Protein AF-D4XRN6-F1 (afdb_monomer)

Foldseek 3Di:
DQVLFPLLVCCVPVPVLLLVLLVLQVVLVVCVVVVNPVSVVSLVCSCVSPVCSVVVVVLLVLLQVLLVPPPDFLVVSLVSLLVLLVVLLCCQFPCVLVVCVVVVHPVSPPPAQADDPLLLVLLQVVLVVLSCCSVVDRDRDHSLSSSSNSLSSNSNVCVVRSGHRSNSCNSSVVSNVVNLVPDDDVSSVVSVVVVVVSRVVVVVVVVD

Secondary structure (DSSP, 8-state):
-GGG-HHHHHHHHHTHHHHHHHHHHHHHHHHHHTT-TTHHHHHHHHHHH-TTHHHHHHHHHHHHHHHH-TTS-HHHHHHHHHHHHHHHHHHHTHHHHHHHHHTT-GGGG-S--PPPHHHHHHHHHHHHHHHHHHHH------HHHHHHHHHHHHHHHHTTTT---HHHHHHTHHHHHHHHHTS-HHHHHHHHHHHHHHHHHHHHHHH-

Radius of gyration: 17.06 Å; Cα contacts (8 Å, |Δi|>4): 225; chains: 1; bounding box: 45×39×40 Å

Sequence (208 aa):
MLLINPVFIDFCFSQMRLAFTMSLIYFAYILYQRKNLLYIPILLSTPFFHTSAVIFLGVFLVATKLEQWKRLNFMLKNTIAITAGLVLAIVTGPLMSQILGQLGDRRAEYEDMSSPVLYMSFWVIYFVYLTIKAYTENLERNAFFYVSLIILSMVFFNVFFSGYSSRFLAACFPIIIIALLQLKSKEKQLLLAGYVMYTIMLWYFWST

Solvent-accessible surface area (backbone atoms only — not comparable to full-atom values): 11034 Å² total; per-residue (Å²): 109,70,93,71,29,63,63,44,52,48,40,52,70,79,33,48,55,54,46,53,35,48,52,50,49,53,52,25,50,55,30,47,78,70,70,38,74,69,20,54,65,49,55,70,49,28,48,80,66,28,73,68,39,55,58,54,52,49,46,51,51,53,17,47,49,53,46,67,44,80,87,58,55,63,61,58,48,50,50,52,30,40,50,51,7,44,52,48,18,46,50,48,17,72,44,36,38,56,56,28,48,76,70,70,39,78,73,33,72,61,89,77,58,47,60,59,64,78,80,42,44,66,50,39,54,51,31,54,52,52,50,52,46,52,72,71,46,97,62,94,58,54,37,48,46,36,39,33,45,19,54,29,32,17,44,46,48,14,72,78,48,49,11,58,36,63,66,61,50,38,70,45,36,71,42,39,51,52,41,49,69,71,43,58,72,73,61,28,50,54,53,50,52,53,51,49,53,51,39,52,52,52,50,53,66,71,76,105

Structure (mmCIF, N/CA/C/O backbone):
data_AF-D4XRN6-F1
#
_entry.id   AF-D4XRN6-F1
#
loop_
_atom_site.group_PDB
_atom_site.id
_atom_site.type_symbol
_atom_site.label_atom_id
_atom_site.label_alt_id
_atom_site.label_comp_id
_atom_site.label_asym_id
_atom_site.label_entity_id
_atom_site.label_seq_id
_atom_site.pdbx_PDB_ins_code
_atom_site.Cartn_x
_atom_site.Cartn_y
_atom_site.Cartn_z
_atom_site.occupancy
_atom_site.B_iso_or_equiv
_atom_site.auth_seq_id
_atom_site.auth_comp_id
_atom_site.auth_asym_id
_atom_site.auth_atom_id
_atom_site.pdbx_PDB_model_num
ATOM 1 N N . MET A 1 1 ? -4.930 14.698 -3.472 1.00 61.19 1 MET A N 1
ATOM 2 C CA . MET A 1 1 ? -3.856 13.852 -2.901 1.00 61.19 1 MET A CA 1
ATOM 3 C C . MET A 1 1 ? -3.290 12.912 -3.948 1.00 61.19 1 MET A C 1
ATOM 5 O O . MET A 1 1 ? -2.129 13.072 -4.276 1.00 61.19 1 MET A O 1
ATOM 9 N N . LEU A 1 2 ? -4.102 12.036 -4.557 1.00 62.22 2 LEU A N 1
ATOM 10 C CA . LEU A 1 2 ? -3.618 11.105 -5.591 1.00 62.22 2 LEU A CA 1
ATOM 11 C C . LEU A 1 2 ? -2.943 11.802 -6.784 1.00 62.22 2 LEU A C 1
ATOM 13 O O . LEU A 1 2 ? -1.808 11.489 -7.109 1.00 62.22 2 LEU A O 1
ATOM 17 N N . LEU A 1 3 ? -3.600 12.813 -7.356 1.00 67.19 3 LEU A N 1
ATOM 18 C CA . LEU A 1 3 ? -3.121 13.541 -8.542 1.00 67.19 3 LEU A CA 1
ATOM 19 C C . LEU A 1 3 ? -1.964 14.518 -8.284 1.00 67.19 3 LEU A C 1
ATOM 21 O O . LEU A 1 3 ? -1.520 15.180 -9.209 1.00 67.19 3 LEU A O 1
ATOM 25 N N . ILE A 1 4 ? -1.516 14.657 -7.035 1.00 73.50 4 ILE A N 1
ATOM 26 C CA . ILE A 1 4 ? -0.432 15.584 -6.676 1.00 73.50 4 ILE A CA 1
ATOM 27 C C . ILE A 1 4 ? 0.871 14.814 -6.474 1.00 73.50 4 ILE A C 1
ATOM 29 O O . ILE A 1 4 ? 1.934 15.409 -6.501 1.00 73.50 4 ILE A O 1
ATOM 33 N N . ASN A 1 5 ? 0.827 13.501 -6.255 1.00 78.50 5 ASN A N 1
ATOM 34 C CA . ASN A 1 5 ? 2.028 12.760 -5.914 1.00 78.50 5 ASN A CA 1
ATOM 35 C C . ASN A 1 5 ? 2.790 12.310 -7.178 1.00 78.50 5 ASN A C 1
ATOM 37 O O . ASN A 1 5 ? 2.217 11.544 -7.960 1.00 78.50 5 ASN A O 1
ATOM 41 N N . PRO A 1 6 ? 4.067 12.712 -7.361 1.00 77.69 6 PRO A N 1
ATOM 42 C CA . PRO A 1 6 ? 4.853 12.357 -8.545 1.00 77.69 6 PRO A CA 1
ATOM 43 C C . PRO A 1 6 ? 4.949 10.851 -8.784 1.00 77.69 6 PRO A C 1
ATOM 45 O O . PRO A 1 6 ? 4.891 10.416 -9.927 1.00 77.69 6 PRO A O 1
ATOM 48 N N . VAL A 1 7 ? 5.006 10.043 -7.716 1.00 77.75 7 VAL A N 1
ATOM 49 C CA . VAL A 1 7 ? 5.076 8.573 -7.800 1.00 77.75 7 VAL A CA 1
ATOM 50 C C . VAL A 1 7 ? 3.858 8.008 -8.529 1.00 77.75 7 VAL A C 1
ATOM 52 O O . VAL A 1 7 ? 3.972 7.112 -9.362 1.00 77.75 7 VAL A O 1
ATOM 55 N N . PHE A 1 8 ? 2.673 8.529 -8.209 1.00 81.19 8 PHE A N 1
ATOM 56 C CA . PHE A 1 8 ? 1.426 8.068 -8.809 1.00 81.19 8 PHE A CA 1
ATOM 57 C C . PHE A 1 8 ? 1.265 8.571 -10.247 1.00 81.19 8 PHE A C 1
ATOM 59 O O . PHE A 1 8 ? 0.777 7.833 -11.102 1.00 81.19 8 PHE A O 1
ATOM 66 N N . ILE A 1 9 ? 1.699 9.805 -10.519 1.00 80.94 9 ILE A N 1
ATOM 67 C CA . ILE A 1 9 ? 1.694 10.385 -11.867 1.00 80.94 9 ILE A CA 1
ATOM 68 C C . ILE A 1 9 ? 2.617 9.574 -12.781 1.00 80.94 9 ILE A C 1
ATOM 70 O O . ILE A 1 9 ? 2.155 9.062 -13.800 1.00 80.94 9 ILE A O 1
ATOM 74 N N . ASP A 1 10 ? 3.879 9.385 -12.387 1.00 81.06 10 ASP A N 1
ATOM 75 C CA . ASP A 1 10 ? 4.848 8.594 -13.150 1.00 81.06 10 ASP A CA 1
ATOM 76 C C . ASP A 1 10 ? 4.341 7.167 -13.377 1.00 81.06 10 ASP A C 1
ATOM 78 O O . ASP A 1 10 ? 4.365 6.669 -14.496 1.00 81.06 10 ASP A O 1
ATOM 82 N N . PHE A 1 11 ? 3.757 6.531 -12.362 1.00 81.12 11 PHE A N 1
ATOM 83 C CA . PHE A 1 11 ? 3.150 5.213 -12.528 1.00 81.12 11 PHE A CA 1
ATOM 84 C C . PHE A 1 11 ? 2.059 5.175 -13.609 1.00 81.12 11 PHE A C 1
ATOM 86 O O . PHE A 1 11 ? 2.033 4.247 -14.422 1.00 81.12 11 PHE A O 1
ATOM 93 N N . CYS A 1 12 ? 1.174 6.175 -13.650 1.00 80.06 12 CYS A N 1
ATOM 94 C CA . CYS A 1 12 ? 0.098 6.225 -14.638 1.00 80.06 12 CYS A CA 1
ATOM 95 C C . CYS A 1 12 ? 0.627 6.388 -16.072 1.00 80.06 12 CYS A C 1
ATOM 97 O O . CYS A 1 12 ? 0.077 5.774 -16.987 1.00 80.06 12 CYS A O 1
ATOM 99 N N . PHE A 1 13 ? 1.692 7.172 -16.270 1.00 80.62 13 PHE A N 1
ATOM 100 C CA . PHE A 1 13 ? 2.243 7.454 -17.600 1.00 80.62 13 PHE A CA 1
ATOM 101 C C . PHE A 1 13 ? 3.294 6.433 -18.049 1.00 80.62 13 PHE A C 1
ATOM 103 O O . PHE A 1 13 ? 3.238 5.935 -19.172 1.00 80.62 13 PHE A O 1
ATOM 110 N N . SER A 1 14 ? 4.209 6.051 -17.164 1.00 79.25 14 SER A N 1
ATOM 111 C CA . SER A 1 14 ? 5.316 5.141 -17.464 1.00 79.25 14 SER A CA 1
ATOM 112 C C . SER A 1 14 ? 4.891 3.669 -17.472 1.00 79.25 14 SER A C 1
ATOM 114 O O . SER A 1 14 ? 5.585 2.826 -18.045 1.00 79.25 14 SER A O 1
ATOM 116 N N . GLN A 1 15 ? 3.755 3.313 -16.851 1.00 84.31 15 GLN A N 1
ATOM 117 C CA . GLN A 1 15 ? 3.324 1.915 -16.684 1.00 84.31 15 GLN A CA 1
ATOM 118 C C . GLN A 1 15 ? 1.841 1.681 -16.994 1.00 84.31 15 GLN A C 1
ATOM 120 O O . GLN A 1 15 ? 1.134 0.985 -16.262 1.00 84.31 15 GLN A O 1
ATOM 125 N N . MET A 1 16 ? 1.386 2.179 -18.147 1.00 87.00 16 MET A N 1
ATOM 126 C CA . MET A 1 16 ? -0.015 2.105 -18.594 1.00 87.00 16 MET A CA 1
ATOM 127 C C . MET A 1 16 ? -0.646 0.702 -18.500 1.00 87.00 16 MET A C 1
ATOM 129 O O . MET A 1 16 ? -1.782 0.571 -18.050 1.00 87.00 16 MET A O 1
ATOM 133 N N . ARG A 1 17 ? 0.085 -0.368 -18.860 1.00 89.62 17 ARG A N 1
ATOM 134 C CA . ARG A 1 17 ? -0.422 -1.757 -18.768 1.00 89.62 17 ARG A CA 1
ATOM 135 C C . ARG A 1 17 ? -0.738 -2.171 -17.331 1.00 89.62 17 ARG A C 1
ATOM 137 O O . ARG A 1 17 ? -1.771 -2.790 -17.075 1.00 89.62 17 ARG A O 1
ATOM 144 N N . LEU A 1 18 ? 0.141 -1.825 -16.392 1.00 89.44 18 LEU A N 1
ATOM 145 C CA . LEU A 1 18 ? -0.053 -2.145 -14.983 1.00 89.44 18 LEU A CA 1
ATOM 146 C C . LEU A 1 18 ? -1.133 -1.251 -14.367 1.00 89.44 18 LEU A C 1
ATOM 148 O O . LEU A 1 18 ? -1.993 -1.756 -13.651 1.00 89.44 18 LEU A O 1
ATOM 152 N N . ALA A 1 19 ? -1.153 0.040 -14.702 1.00 89.56 19 ALA A N 1
ATOM 153 C CA . ALA A 1 19 ? -2.197 0.963 -14.264 1.00 89.56 19 ALA A CA 1
ATOM 154 C C . ALA A 1 19 ? -3.599 0.501 -14.707 1.00 89.56 19 ALA A C 1
ATOM 156 O O . ALA A 1 19 ? -4.521 0.458 -13.891 1.00 89.56 19 ALA A O 1
ATOM 157 N N . PHE A 1 20 ? -3.746 0.066 -15.965 1.00 91.44 20 PHE A N 1
ATOM 158 C CA . PHE A 1 20 ? -4.985 -0.526 -16.477 1.00 91.44 20 PHE A CA 1
ATOM 159 C C . PHE A 1 20 ? -5.346 -1.836 -15.763 1.00 91.44 20 PHE A C 1
ATOM 161 O O . PHE A 1 20 ? -6.489 -2.050 -15.374 1.00 91.44 20 PHE A O 1
ATOM 168 N N . THR A 1 21 ? -4.366 -2.703 -15.514 1.00 93.00 21 THR A N 1
ATOM 169 C CA . THR A 1 21 ? -4.603 -3.948 -14.768 1.00 93.00 21 THR A CA 1
ATOM 170 C C . THR A 1 21 ? -5.107 -3.659 -13.349 1.00 93.00 21 THR A C 1
ATOM 172 O O . THR A 1 21 ? -6.076 -4.266 -12.897 1.00 93.00 21 THR A O 1
ATOM 175 N N . MET A 1 22 ? -4.509 -2.691 -12.651 1.00 93.38 22 MET A N 1
ATOM 176 C CA . MET A 1 22 ? -4.940 -2.301 -11.307 1.00 93.38 22 MET A CA 1
ATOM 177 C C . MET A 1 22 ? -6.341 -1.690 -11.298 1.00 93.38 22 MET A C 1
ATOM 179 O O . MET A 1 22 ? -7.118 -1.990 -10.392 1.00 93.38 22 MET A O 1
ATOM 183 N N . SER A 1 23 ? -6.705 -0.886 -12.303 1.00 92.44 23 SER A N 1
ATOM 184 C CA . SER A 1 23 ? -8.065 -0.344 -12.399 1.00 92.44 23 SER A CA 1
ATOM 185 C C . SER A 1 23 ? -9.106 -1.451 -12.598 1.00 92.44 23 SER A C 1
ATOM 187 O O . SER A 1 23 ? -10.153 -1.408 -11.950 1.00 92.44 23 SER A O 1
ATOM 189 N N . LEU A 1 24 ? -8.797 -2.488 -13.389 1.00 93.81 24 LEU A N 1
ATOM 190 C CA . LEU A 1 24 ? -9.640 -3.682 -13.518 1.00 93.81 24 LEU A CA 1
ATOM 191 C C . LEU A 1 24 ? -9.762 -4.452 -12.199 1.00 93.81 24 LEU A C 1
ATOM 193 O O . LEU A 1 24 ? -10.871 -4.839 -1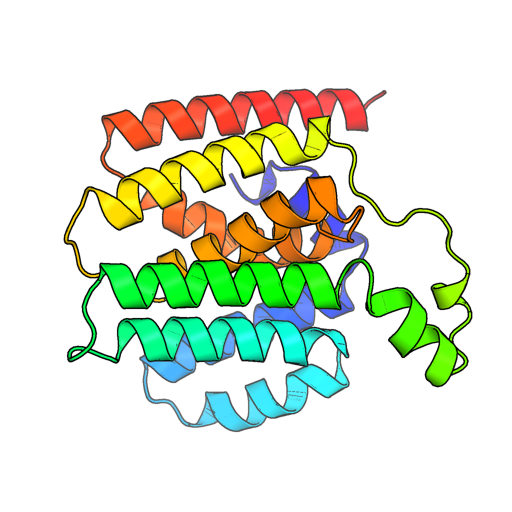1.832 1.00 93.81 24 LEU A O 1
ATOM 197 N N . ILE A 1 25 ? -8.663 -4.642 -11.460 1.00 93.75 25 ILE A N 1
ATOM 198 C CA . ILE A 1 25 ? -8.687 -5.300 -10.141 1.00 93.75 25 ILE A CA 1
ATOM 199 C C . ILE A 1 25 ? -9.565 -4.506 -9.164 1.00 93.75 25 ILE A C 1
ATOM 201 O O . ILE A 1 25 ? -10.409 -5.086 -8.480 1.00 93.75 25 ILE A O 1
ATOM 205 N N . TYR A 1 26 ? -9.427 -3.179 -9.123 1.00 92.19 26 TYR A N 1
ATOM 206 C CA . TYR A 1 26 ? -10.253 -2.316 -8.275 1.00 92.19 26 TYR A CA 1
ATOM 207 C C . TYR A 1 26 ? -11.727 -2.358 -8.670 1.00 92.19 26 TYR A C 1
ATOM 209 O O . TYR A 1 26 ? -12.599 -2.467 -7.807 1.00 92.19 26 TYR A O 1
ATOM 217 N N . PHE A 1 27 ? -12.017 -2.322 -9.967 1.00 93.12 27 PHE A N 1
ATOM 218 C CA . PHE A 1 27 ? -13.378 -2.426 -10.472 1.00 93.12 27 PHE A CA 1
ATOM 219 C C . PHE A 1 27 ? -14.007 -3.782 -10.129 1.00 93.12 27 PHE A C 1
ATOM 221 O O . PHE A 1 27 ? -15.122 -3.841 -9.608 1.00 93.12 27 PHE A O 1
ATOM 228 N N . ALA A 1 28 ? -13.265 -4.872 -10.322 1.00 92.62 28 ALA A N 1
ATOM 229 C CA . ALA A 1 28 ? -13.693 -6.207 -9.937 1.00 92.62 28 ALA A CA 1
ATOM 230 C C . ALA A 1 28 ? -13.921 -6.328 -8.423 1.00 92.62 28 ALA A C 1
ATOM 232 O O . ALA A 1 28 ? -14.893 -6.952 -8.004 1.00 92.62 28 ALA A O 1
ATOM 233 N N . TYR A 1 29 ? -13.097 -5.684 -7.595 1.00 90.75 29 TYR A N 1
ATOM 234 C CA . TYR A 1 29 ? -13.305 -5.645 -6.149 1.00 90.75 29 TYR A CA 1
ATOM 235 C C . TYR A 1 29 ? -14.619 -4.942 -5.759 1.00 90.75 29 TYR A C 1
ATOM 237 O O . TYR A 1 29 ? -15.359 -5.435 -4.906 1.00 90.75 29 TYR A O 1
ATOM 245 N N . ILE A 1 30 ? -14.972 -3.837 -6.424 1.00 91.12 30 ILE A N 1
ATOM 246 C CA . ILE A 1 30 ? -16.266 -3.163 -6.214 1.00 91.12 30 ILE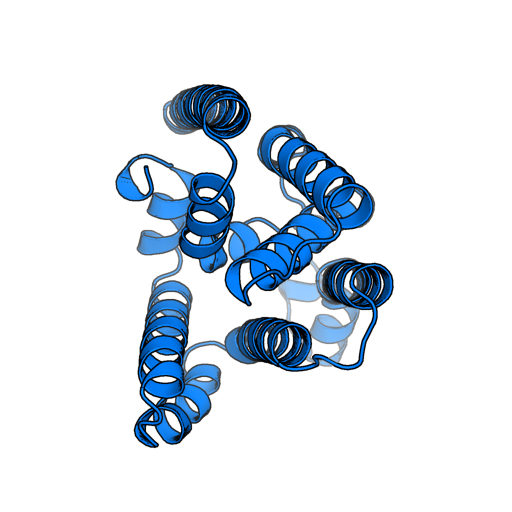 A CA 1
ATOM 247 C C . ILE A 1 30 ? -17.429 -4.088 -6.609 1.00 91.12 30 ILE A C 1
ATOM 249 O O . ILE A 1 30 ? -18.418 -4.194 -5.880 1.00 91.12 30 ILE A O 1
ATOM 253 N N . LEU A 1 31 ? -17.318 -4.786 -7.743 1.00 91.69 31 LEU A N 1
ATOM 254 C CA . LEU A 1 31 ? -18.326 -5.754 -8.190 1.00 91.69 31 LEU A CA 1
ATOM 255 C C . LEU A 1 31 ? -18.460 -6.938 -7.225 1.00 91.69 31 LEU A C 1
ATOM 257 O O . LEU A 1 31 ? -19.579 -7.362 -6.933 1.00 91.69 31 LEU A O 1
ATOM 261 N N . TYR A 1 32 ? -17.342 -7.417 -6.680 1.00 89.81 32 TYR A N 1
ATOM 262 C CA . TYR A 1 32 ? -17.304 -8.461 -5.662 1.00 89.81 32 TYR A CA 1
ATOM 263 C C . TYR A 1 32 ? -18.085 -8.059 -4.406 1.00 89.81 32 TYR A C 1
ATOM 265 O O . TYR A 1 32 ? -18.940 -8.818 -3.947 1.00 89.81 32 TYR A O 1
ATOM 273 N N . GLN A 1 33 ? -17.878 -6.841 -3.891 1.00 87.25 33 GLN A N 1
ATOM 274 C CA . GLN A 1 33 ? -18.640 -6.334 -2.742 1.00 87.25 33 GLN A CA 1
ATOM 275 C C . GLN A 1 33 ? -20.148 -6.254 -3.023 1.00 87.25 33 GLN A C 1
ATOM 277 O O . GLN A 1 33 ? -20.963 -6.486 -2.131 1.00 87.25 33 GLN A O 1
ATOM 282 N N . ARG A 1 34 ? -20.530 -5.984 -4.277 1.00 89.88 34 ARG A N 1
ATOM 283 C CA . ARG A 1 34 ? -21.928 -5.981 -4.741 1.00 89.88 34 ARG A CA 1
ATOM 284 C C . ARG A 1 34 ? -22.472 -7.375 -5.079 1.00 89.88 34 ARG A C 1
ATOM 286 O O . ARG A 1 34 ? -23.589 -7.471 -5.577 1.00 89.88 34 ARG A O 1
ATOM 293 N N . LYS A 1 35 ? -21.707 -8.446 -4.825 1.00 89.38 35 LYS A N 1
ATOM 294 C CA . LYS A 1 35 ? -22.036 -9.841 -5.174 1.00 89.38 35 LYS A CA 1
ATOM 295 C C . LYS A 1 35 ? -22.320 -10.055 -6.670 1.00 89.38 35 LYS A C 1
ATOM 297 O O . LYS A 1 35 ? -23.030 -10.987 -7.037 1.00 89.38 35 LYS A O 1
ATOM 302 N N . ASN A 1 36 ? -21.772 -9.207 -7.541 1.00 91.12 36 ASN A N 1
ATOM 303 C CA . ASN A 1 36 ? -21.962 -9.316 -8.983 1.00 91.12 36 ASN A CA 1
ATOM 304 C C . ASN A 1 36 ? -20.911 -10.250 -9.593 1.00 91.12 36 ASN A C 1
ATOM 306 O O . ASN A 1 36 ? -19.738 -9.893 -9.647 1.00 91.12 36 ASN A O 1
ATOM 310 N N . LEU A 1 37 ? -21.343 -11.398 -10.121 1.00 91.56 37 LEU A N 1
ATOM 311 C CA . LEU A 1 37 ? -20.482 -12.445 -10.690 1.00 91.56 37 LEU A CA 1
ATOM 312 C C . LEU A 1 37 ? -19.572 -11.986 -11.843 1.00 91.56 37 LEU A C 1
ATOM 314 O O . LEU A 1 37 ? -18.592 -12.670 -12.136 1.00 91.56 37 LEU A O 1
ATOM 318 N N . LEU A 1 38 ? -19.824 -10.818 -12.445 1.00 91.81 38 LEU A N 1
ATOM 319 C CA . LEU A 1 38 ? -18.934 -10.209 -13.439 1.00 91.81 38 LEU A CA 1
ATOM 320 C C . LEU A 1 38 ? -17.510 -9.958 -12.916 1.00 91.81 38 LEU A C 1
ATOM 322 O O . LEU A 1 38 ? -16.594 -9.822 -13.723 1.00 91.81 38 LEU A O 1
ATOM 326 N N . TYR A 1 39 ? -17.283 -9.946 -11.595 1.00 91.69 39 TYR A N 1
ATOM 327 C CA . TYR A 1 39 ? -15.923 -9.840 -11.057 1.00 91.69 39 TYR A CA 1
ATOM 328 C C . TYR A 1 39 ? -15.026 -11.012 -11.498 1.00 91.69 39 TYR A C 1
ATOM 330 O O . TYR A 1 39 ? -13.837 -10.806 -11.714 1.00 91.69 39 TYR A O 1
ATOM 338 N N . ILE A 1 40 ? -15.571 -12.224 -11.671 1.00 90.81 40 ILE A N 1
ATOM 339 C CA . ILE A 1 40 ? -14.792 -13.432 -11.994 1.00 90.81 40 ILE A CA 1
ATOM 340 C C . ILE A 1 40 ? -14.109 -13.326 -13.367 1.00 90.81 40 ILE A C 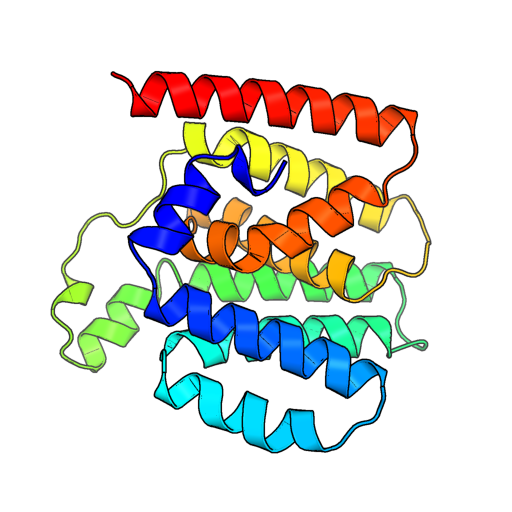1
ATOM 342 O O . ILE A 1 40 ? -12.878 -13.398 -13.403 1.00 90.81 40 ILE A O 1
ATOM 346 N N . PRO A 1 41 ? -14.834 -13.129 -14.490 1.00 93.56 41 PRO A N 1
ATOM 347 C CA . PRO A 1 41 ? -14.195 -13.026 -15.802 1.00 93.56 41 PRO A CA 1
ATOM 348 C C . PRO A 1 41 ? -13.237 -11.832 -15.890 1.00 93.56 41 PRO A C 1
ATOM 350 O O . PRO A 1 41 ? -12.188 -11.937 -16.522 1.00 93.56 41 PRO A O 1
ATOM 353 N N . ILE A 1 42 ? -13.541 -10.723 -15.204 1.00 92.38 42 ILE A N 1
ATOM 354 C CA . ILE A 1 42 ? -12.652 -9.556 -15.165 1.00 92.38 42 ILE A CA 1
ATOM 355 C C . ILE A 1 42 ? -11.336 -9.917 -14.471 1.00 92.38 42 ILE A C 1
ATOM 357 O O . ILE A 1 42 ? -10.281 -9.707 -15.064 1.00 92.38 42 ILE A O 1
ATOM 361 N N . LEU A 1 43 ? -11.367 -10.515 -13.273 1.00 92.81 43 LEU A N 1
ATOM 362 C CA . LEU A 1 43 ? -10.141 -10.919 -12.570 1.00 92.81 43 LEU A CA 1
ATOM 363 C C . LEU A 1 43 ? -9.331 -11.940 -13.373 1.00 92.81 43 LEU A C 1
ATOM 365 O O . LEU A 1 43 ? -8.113 -11.795 -13.454 1.00 92.81 43 LEU A O 1
ATOM 369 N N . LEU A 1 44 ? -9.989 -12.919 -14.004 1.00 91.62 44 LEU A N 1
ATOM 370 C CA . LEU A 1 44 ? -9.325 -13.928 -14.837 1.00 91.62 44 LEU A CA 1
ATOM 371 C C . LEU A 1 44 ? -8.624 -13.322 -16.056 1.00 91.62 44 LEU A C 1
ATOM 373 O O . LEU A 1 44 ? -7.615 -13.861 -16.499 1.00 91.62 44 LEU A O 1
ATOM 377 N N . SER A 1 45 ? -9.110 -12.191 -16.574 1.00 92.19 45 SER A N 1
ATOM 378 C CA . SER A 1 45 ? -8.460 -11.490 -17.685 1.00 92.19 45 SER A CA 1
ATOM 379 C C . SER A 1 45 ? -7.186 -10.732 -17.277 1.00 92.19 45 SER A C 1
ATOM 381 O O . SER A 1 45 ? -6.302 -10.526 -18.104 1.00 92.19 45 SER A O 1
ATOM 383 N N . THR A 1 46 ? -7.041 -10.339 -16.004 1.00 92.81 46 THR A N 1
ATOM 384 C CA . THR A 1 46 ? -5.950 -9.446 -15.564 1.00 92.81 46 THR A CA 1
ATOM 385 C C . THR A 1 46 ? -4.523 -9.981 -15.786 1.00 92.81 46 THR A C 1
ATOM 387 O O . THR A 1 46 ? -3.684 -9.191 -16.230 1.00 92.81 46 THR A O 1
ATOM 390 N N . PRO A 1 47 ? -4.206 -11.282 -15.593 1.00 91.38 47 PRO A N 1
ATOM 391 C CA . PRO A 1 47 ? -2.860 -11.801 -15.848 1.00 91.38 47 PRO A CA 1
ATOM 392 C C . PRO A 1 47 ? -2.442 -11.749 -17.322 1.00 91.38 47 PRO A C 1
ATOM 394 O O . PRO A 1 47 ? -1.247 -11.713 -17.607 1.00 91.38 47 PRO A O 1
ATOM 397 N N . PHE A 1 48 ? -3.402 -11.695 -18.253 1.00 89.94 48 PHE A N 1
ATOM 398 C CA . PHE A 1 48 ? -3.121 -11.572 -19.686 1.00 89.94 48 PHE A CA 1
ATOM 399 C C . PHE A 1 48 ? -2.652 -10.165 -20.074 1.00 89.94 48 PHE A C 1
ATOM 401 O O . PHE A 1 48 ? -1.926 -10.007 -21.053 1.00 89.94 48 PHE A O 1
ATOM 408 N N . PHE A 1 49 ? -3.025 -9.140 -19.302 1.00 89.62 49 PHE A N 1
ATOM 409 C CA . PHE A 1 49 ? -2.567 -7.768 -19.530 1.00 89.62 49 PHE A CA 1
ATOM 410 C C . PHE A 1 49 ? -1.209 -7.493 -18.879 1.00 89.62 49 PHE A C 1
ATOM 412 O O . PHE A 1 49 ? -0.386 -6.763 -19.441 1.00 89.62 49 PHE A O 1
ATOM 419 N N . HIS A 1 50 ? -0.964 -8.065 -17.695 1.00 86.94 50 HIS A N 1
ATOM 420 C CA . HIS A 1 50 ? 0.293 -7.890 -16.978 1.00 86.94 50 HIS A CA 1
ATOM 421 C C . HIS A 1 50 ? 0.598 -9.082 -16.062 1.00 86.94 50 HIS A C 1
ATOM 423 O O . HIS A 1 50 ? -0.198 -9.433 -15.195 1.00 86.94 50 HIS A O 1
ATOM 429 N N . THR A 1 51 ? 1.796 -9.660 -16.176 1.00 85.00 51 THR A N 1
ATOM 430 C CA . THR A 1 51 ? 2.192 -10.863 -15.417 1.00 85.00 51 THR A CA 1
ATOM 431 C C . THR A 1 51 ? 2.172 -10.651 -13.900 1.00 85.00 51 THR A C 1
ATOM 433 O O . THR A 1 51 ? 1.727 -11.522 -13.155 1.00 85.00 51 THR A O 1
ATOM 436 N N . SER A 1 52 ? 2.567 -9.464 -13.421 1.00 85.75 52 SER A N 1
ATOM 437 C CA . SER A 1 52 ? 2.516 -9.136 -11.985 1.00 85.75 52 SER A CA 1
ATOM 438 C C . SER A 1 52 ? 1.098 -9.022 -11.408 1.00 85.75 52 SER A C 1
ATOM 440 O O . SER A 1 52 ? 0.964 -8.954 -10.187 1.00 85.75 52 SER A O 1
ATOM 442 N N . ALA A 1 53 ? 0.041 -9.054 -12.234 1.00 90.31 53 ALA A N 1
ATOM 443 C CA . ALA A 1 53 ? -1.342 -9.076 -11.756 1.00 90.31 53 ALA A CA 1
ATOM 444 C C . ALA A 1 53 ? -1.584 -10.228 -10.774 1.00 90.31 53 ALA A C 1
ATOM 446 O O . ALA A 1 53 ? -2.279 -10.042 -9.782 1.00 90.31 53 ALA A O 1
ATOM 447 N N . VAL A 1 54 ? -0.945 -11.383 -10.994 1.00 91.00 54 VAL A N 1
ATOM 448 C CA . VAL A 1 54 ? -1.039 -12.557 -10.110 1.00 91.00 54 VAL A CA 1
ATOM 449 C C . VAL A 1 54 ? -0.646 -12.212 -8.670 1.00 91.00 54 VAL A C 1
ATOM 451 O O . VAL A 1 54 ? -1.322 -12.628 -7.730 1.00 91.00 54 VAL A O 1
ATOM 454 N N . ILE A 1 55 ? 0.394 -11.391 -8.490 1.00 92.00 55 ILE A N 1
ATOM 455 C CA . ILE A 1 55 ? 0.850 -10.953 -7.166 1.00 92.00 55 ILE A CA 1
ATOM 456 C C . ILE A 1 55 ? -0.219 -10.081 -6.501 1.00 92.00 55 ILE A C 1
ATOM 458 O O . ILE A 1 55 ? -0.586 -10.322 -5.352 1.00 92.00 55 ILE A O 1
ATOM 462 N N . PHE A 1 56 ? -0.768 -9.103 -7.228 1.00 93.50 56 PHE A N 1
ATOM 463 C CA . PHE A 1 56 ? -1.817 -8.228 -6.700 1.00 93.50 56 PHE A CA 1
ATOM 464 C C . PHE A 1 56 ? -3.095 -9.003 -6.365 1.00 93.50 56 PHE A C 1
ATOM 466 O O . PHE A 1 56 ? -3.666 -8.794 -5.296 1.00 93.50 56 PHE A O 1
ATOM 473 N N . LEU A 1 57 ? -3.513 -9.949 -7.210 1.00 94.00 57 LEU A N 1
ATOM 474 C CA . LEU A 1 57 ? -4.633 -10.846 -6.914 1.00 94.00 57 LEU A CA 1
ATOM 475 C C . LEU A 1 57 ? -4.395 -11.628 -5.617 1.00 94.00 57 LEU A C 1
ATOM 477 O O . LEU A 1 57 ? -5.296 -11.704 -4.783 1.00 94.00 57 LEU A O 1
ATOM 481 N N . GLY A 1 58 ? -3.181 -12.149 -5.417 1.00 94.44 58 GLY A N 1
ATOM 482 C CA . GLY A 1 58 ? -2.781 -12.819 -4.180 1.00 94.44 58 GLY A CA 1
ATOM 483 C C . GLY A 1 58 ? -2.904 -11.911 -2.954 1.00 94.44 58 GLY A C 1
ATOM 484 O O . GLY A 1 58 ? -3.530 -12.297 -1.968 1.00 94.44 58 GLY A O 1
ATOM 485 N N . VAL A 1 59 ? -2.390 -10.678 -3.032 1.00 95.62 59 VAL A N 1
ATOM 486 C CA . VAL A 1 59 ? -2.496 -9.674 -1.954 1.00 95.62 59 VAL A CA 1
ATOM 487 C C . VAL A 1 59 ? -3.955 -9.403 -1.590 1.00 95.62 59 VAL A C 1
ATOM 489 O O . VAL A 1 59 ? -4.325 -9.452 -0.416 1.00 95.62 59 VAL A O 1
ATOM 492 N N . PHE A 1 60 ? -4.803 -9.155 -2.588 1.00 94.75 60 PHE A N 1
ATOM 493 C CA . PHE A 1 60 ? -6.226 -8.899 -2.375 1.00 94.75 60 PHE A CA 1
ATOM 494 C C . PHE A 1 60 ? -6.969 -10.113 -1.820 1.00 94.75 60 PHE A C 1
ATOM 496 O O . PHE A 1 60 ? -7.832 -9.966 -0.953 1.00 94.75 60 PHE A O 1
ATOM 503 N N . LEU A 1 61 ? -6.635 -11.314 -2.286 1.00 94.88 61 LEU A N 1
ATOM 504 C CA . LEU A 1 61 ? -7.222 -12.551 -1.788 1.00 94.88 61 LEU A CA 1
ATOM 505 C C . LEU A 1 61 ? -6.876 -12.761 -0.312 1.00 94.88 61 LEU A C 1
ATOM 507 O O . LEU A 1 61 ? -7.773 -13.016 0.489 1.00 94.88 61 LEU A O 1
ATOM 511 N N . VAL A 1 62 ? -5.609 -12.592 0.074 1.00 96.38 62 VAL A N 1
ATOM 512 C CA . VAL A 1 62 ? -5.193 -12.688 1.480 1.00 96.38 62 VAL A CA 1
ATOM 513 C C . VAL A 1 62 ? -5.919 -11.636 2.319 1.00 96.38 62 VAL A C 1
ATOM 515 O O . VAL A 1 62 ? -6.548 -11.980 3.318 1.00 96.38 62 VAL A O 1
ATOM 518 N N . ALA A 1 63 ? -5.921 -10.372 1.889 1.00 96.12 63 ALA A N 1
ATOM 519 C CA . ALA A 1 63 ? -6.552 -9.280 2.628 1.00 96.12 63 ALA A CA 1
ATOM 520 C C . ALA A 1 63 ? -8.066 -9.476 2.831 1.00 96.12 63 ALA A C 1
ATOM 522 O O . ALA A 1 63 ? -8.577 -9.279 3.934 1.00 96.12 63 ALA A O 1
ATOM 523 N N . THR A 1 64 ? -8.785 -9.910 1.793 1.00 94.06 64 THR A N 1
ATOM 524 C CA . THR A 1 64 ? -10.232 -10.174 1.878 1.00 94.06 64 THR A CA 1
ATOM 525 C C . THR A 1 64 ? -10.557 -11.388 2.741 1.00 94.06 64 THR A C 1
ATOM 527 O O . THR A 1 64 ? -11.540 -11.367 3.483 1.00 94.06 64 THR A O 1
ATOM 530 N N . LYS A 1 65 ? -9.727 -12.438 2.712 1.00 94.81 65 LYS A N 1
ATOM 531 C CA . LYS A 1 65 ? -9.885 -13.590 3.611 1.00 94.81 65 LYS A CA 1
ATOM 532 C C . LYS A 1 65 ? -9.637 -13.217 5.070 1.00 94.81 65 LYS A C 1
ATOM 534 O O . LYS A 1 65 ? -10.413 -13.638 5.925 1.00 94.81 65 LYS A O 1
ATOM 539 N N . LEU A 1 66 ? -8.629 -12.390 5.351 1.00 95.00 66 LEU A N 1
ATOM 540 C CA . LEU A 1 66 ? -8.354 -11.891 6.703 1.00 95.00 66 LEU A CA 1
ATOM 541 C C . LEU A 1 66 ? -9.513 -11.056 7.266 1.00 95.00 66 LEU A C 1
ATOM 543 O O . LEU A 1 66 ? -9.901 -11.256 8.418 1.00 95.00 66 LEU A O 1
ATOM 547 N N . GLU A 1 67 ? -10.113 -10.184 6.451 1.00 94.12 67 GLU A N 1
ATOM 548 C CA . GLU A 1 67 ? -11.314 -9.424 6.829 1.00 94.12 67 GLU A CA 1
ATOM 549 C C . GLU A 1 67 ? -12.499 -10.353 7.156 1.00 94.12 67 GLU A C 1
ATOM 551 O O . GLU A 1 67 ? -13.188 -10.171 8.158 1.00 94.12 67 GLU A O 1
ATOM 556 N N . GLN A 1 68 ? -12.724 -11.391 6.347 1.00 91.75 68 GLN A N 1
ATOM 557 C CA . GLN A 1 68 ? -13.871 -12.297 6.500 1.00 91.75 68 GLN A CA 1
ATOM 558 C C . GLN A 1 68 ? -13.721 -13.310 7.639 1.00 91.75 68 GLN A C 1
ATOM 560 O O . GLN A 1 68 ? -14.722 -13.808 8.168 1.00 91.75 68 GLN A O 1
ATOM 565 N N . TRP A 1 69 ? -12.493 -13.649 8.028 1.00 92.25 69 TRP A N 1
ATOM 566 C CA . TRP A 1 69 ? -12.220 -14.652 9.054 1.00 92.25 69 TRP A CA 1
ATOM 567 C C . TRP A 1 69 ? -12.462 -14.133 10.474 1.00 92.25 69 TRP A C 1
ATOM 569 O O . TRP A 1 69 ? -11.540 -13.842 11.228 1.00 92.25 69 TRP A O 1
ATOM 579 N N . LYS A 1 70 ? -13.731 -14.116 10.890 1.00 87.25 70 LYS A N 1
ATOM 580 C CA . LYS A 1 70 ? -14.162 -13.682 12.234 1.00 87.25 70 LYS A CA 1
ATOM 581 C C . LYS A 1 70 ? -13.641 -14.539 13.398 1.00 87.25 70 LYS A C 1
ATOM 583 O O . LYS A 1 70 ? -13.690 -14.099 14.536 1.00 87.25 70 LYS A O 1
ATOM 588 N N . ARG A 1 71 ? -13.184 -15.771 13.137 1.00 86.75 71 ARG A N 1
ATOM 589 C CA . ARG A 1 71 ? -12.699 -16.699 14.181 1.00 86.75 71 ARG A CA 1
ATOM 590 C C . ARG A 1 71 ? -11.238 -16.476 14.574 1.00 86.75 71 ARG A C 1
ATOM 592 O O . ARG A 1 71 ? -10.813 -16.989 15.602 1.00 86.75 71 ARG A O 1
ATOM 599 N N . LEU A 1 72 ? -10.461 -15.772 13.752 1.00 89.00 72 LEU A N 1
ATOM 600 C CA . LEU A 1 72 ? -9.048 -15.531 14.031 1.00 89.00 72 LEU A CA 1
ATOM 601 C C . LEU A 1 72 ? -8.885 -14.300 14.917 1.00 89.00 72 LEU A C 1
ATOM 603 O O . LEU A 1 72 ? -9.523 -13.276 14.683 1.00 89.00 72 LEU A O 1
ATOM 607 N N . ASN A 1 73 ? -7.979 -14.387 15.891 1.00 91.06 73 ASN A N 1
ATOM 608 C CA . ASN A 1 73 ? -7.575 -13.238 16.694 1.00 91.06 73 ASN A CA 1
ATOM 609 C C . ASN A 1 73 ? -6.952 -12.151 15.793 1.00 91.06 73 ASN A C 1
ATOM 611 O O . ASN A 1 73 ? -6.179 -12.462 14.884 1.00 91.06 73 ASN A O 1
ATOM 615 N N . PHE A 1 74 ? -7.248 -10.883 16.081 1.00 89.94 74 PHE A N 1
ATOM 616 C CA . PHE A 1 74 ? -6.677 -9.698 15.439 1.00 89.94 74 PHE A CA 1
ATOM 617 C C . PHE A 1 74 ? -5.156 -9.768 15.321 1.00 89.94 74 PHE A C 1
ATOM 619 O O . PHE A 1 74 ? -4.620 -9.533 14.240 1.00 89.94 74 PHE A O 1
ATOM 626 N N . MET A 1 75 ? -4.468 -10.164 16.399 1.00 90.88 75 MET A N 1
ATOM 627 C CA . MET A 1 75 ? -3.008 -10.297 16.400 1.00 90.88 75 MET A CA 1
ATOM 628 C C . MET A 1 75 ? -2.539 -11.259 15.311 1.00 90.88 75 MET A C 1
ATOM 630 O O . MET A 1 75 ? -1.681 -10.903 14.512 1.00 90.88 75 MET A O 1
ATOM 634 N N . LEU A 1 76 ? -3.169 -12.433 15.216 1.00 93.69 76 LEU A N 1
ATOM 635 C CA . LEU A 1 76 ? -2.828 -13.436 14.213 1.00 93.69 76 LEU A CA 1
ATOM 636 C C . LEU A 1 76 ? -3.140 -12.949 12.792 1.00 93.69 76 LEU A C 1
ATOM 638 O O . LEU A 1 76 ? -2.326 -13.154 11.896 1.00 93.69 76 LEU A O 1
ATOM 642 N N . LYS A 1 77 ? -4.269 -12.254 12.576 1.00 95.00 77 LYS A N 1
ATOM 643 C CA . LYS A 1 77 ? -4.580 -11.642 11.269 1.00 95.00 77 LYS A CA 1
ATOM 644 C C . LYS A 1 77 ? -3.483 -10.660 10.840 1.00 95.00 77 LYS A C 1
ATOM 646 O O . LYS A 1 77 ? -3.047 -10.681 9.691 1.00 95.00 77 LYS A O 1
ATOM 651 N N . ASN A 1 78 ? -3.016 -9.828 11.770 1.00 95.19 78 ASN A N 1
ATOM 652 C CA . ASN A 1 78 ? -1.969 -8.839 11.518 1.00 95.19 78 ASN A CA 1
ATOM 653 C C . ASN A 1 78 ? -0.609 -9.499 11.273 1.00 95.19 78 ASN A C 1
ATOM 655 O O . ASN A 1 78 ? 0.099 -9.095 10.353 1.00 95.19 78 ASN A O 1
ATOM 659 N N . THR A 1 79 ? -0.267 -10.543 12.034 1.00 96.12 79 THR A N 1
ATOM 660 C CA . THR A 1 79 ? 0.937 -11.344 11.791 1.00 96.12 79 THR A CA 1
ATOM 661 C C . THR A 1 79 ? 0.899 -11.954 10.395 1.00 96.12 79 THR A C 1
ATOM 663 O O . THR A 1 79 ? 1.852 -11.770 9.652 1.00 96.12 79 THR A O 1
ATOM 666 N N . ILE A 1 80 ? -0.213 -12.575 9.982 1.00 97.00 80 ILE A N 1
ATOM 667 C CA . ILE A 1 80 ? -0.354 -13.145 8.632 1.00 97.00 80 ILE A CA 1
ATOM 668 C C . ILE A 1 80 ? -0.157 -12.071 7.553 1.00 97.00 80 ILE A C 1
ATOM 670 O O . ILE A 1 80 ? 0.543 -12.320 6.576 1.00 97.00 80 ILE A O 1
ATOM 674 N N . ALA A 1 81 ? -0.731 -10.876 7.721 1.00 97.25 81 ALA A N 1
ATOM 675 C CA . ALA A 1 81 ? -0.561 -9.777 6.769 1.00 97.25 81 ALA A CA 1
ATOM 676 C C . ALA A 1 81 ? 0.906 -9.316 6.653 1.00 97.25 81 ALA A C 1
ATOM 678 O O . ALA A 1 81 ? 1.422 -9.163 5.547 1.00 97.25 81 ALA A O 1
ATOM 679 N N . ILE A 1 82 ? 1.602 -9.141 7.779 1.00 97.75 82 ILE A N 1
ATOM 680 C CA . ILE A 1 82 ? 3.025 -8.759 7.794 1.00 97.75 82 ILE A CA 1
ATOM 681 C C . ILE A 1 82 ? 3.888 -9.882 7.205 1.00 97.75 82 ILE A C 1
ATOM 683 O O . ILE A 1 82 ? 4.762 -9.628 6.381 1.00 97.75 82 ILE A O 1
ATOM 687 N N . THR A 1 83 ? 3.615 -11.140 7.556 1.00 97.62 83 THR A N 1
ATOM 688 C CA . THR A 1 83 ? 4.316 -12.299 6.992 1.00 97.62 83 THR A CA 1
ATOM 689 C C . THR A 1 83 ? 4.083 -12.416 5.487 1.00 97.62 83 THR A C 1
ATOM 691 O O . THR A 1 83 ? 5.023 -12.709 4.756 1.00 97.62 83 THR A O 1
ATOM 694 N N . ALA A 1 84 ? 2.879 -12.132 4.987 1.00 97.38 84 ALA A N 1
ATOM 695 C CA . ALA A 1 84 ? 2.623 -12.082 3.550 1.00 97.38 84 ALA A CA 1
ATOM 696 C C . ALA A 1 84 ? 3.459 -10.983 2.870 1.00 97.38 84 ALA A C 1
ATOM 698 O O . ALA A 1 84 ? 4.047 -11.234 1.821 1.00 97.38 84 ALA A O 1
ATOM 699 N N . GLY A 1 85 ? 3.582 -9.802 3.485 1.00 96.69 85 GLY A N 1
ATOM 700 C CA . GLY A 1 85 ? 4.480 -8.742 3.016 1.00 96.69 85 GLY A CA 1
ATOM 701 C C . GLY A 1 85 ? 5.952 -9.166 2.989 1.00 96.69 8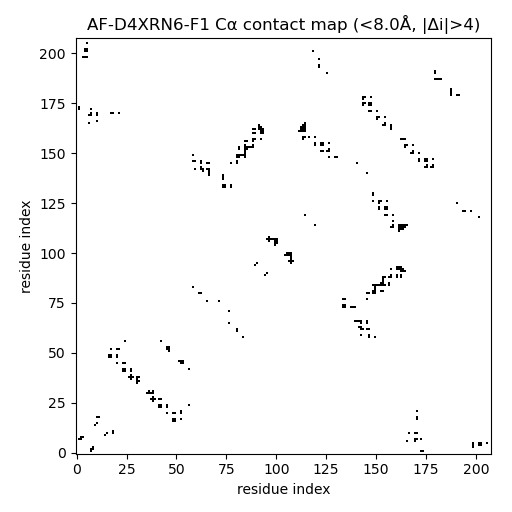5 GLY A C 1
ATOM 702 O O . GLY A 1 85 ? 6.642 -8.916 2.004 1.00 96.69 85 GLY A O 1
ATOM 703 N N . LEU A 1 86 ? 6.417 -9.877 4.021 1.00 96.44 86 LEU A N 1
ATOM 704 C CA . LEU A 1 86 ? 7.763 -10.458 4.071 1.00 96.44 86 LEU A CA 1
ATOM 705 C C . LEU A 1 86 ? 7.997 -11.468 2.941 1.00 96.44 86 LEU A C 1
ATOM 707 O O . LEU A 1 86 ? 9.012 -11.393 2.255 1.00 96.44 86 LEU A O 1
ATOM 711 N N . VAL A 1 87 ? 7.057 -12.390 2.717 1.00 95.56 87 VAL A N 1
ATOM 712 C CA . VAL A 1 87 ? 7.144 -13.365 1.618 1.00 95.56 87 VAL A CA 1
ATOM 713 C C . VAL A 1 87 ? 7.224 -12.642 0.277 1.00 95.56 87 VAL A C 1
ATOM 715 O O . VAL A 1 87 ? 8.064 -12.988 -0.551 1.00 95.56 87 VAL A O 1
AT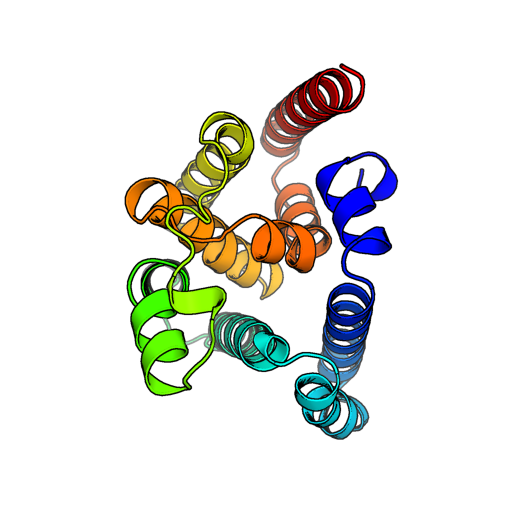OM 718 N N . LEU A 1 88 ? 6.418 -11.597 0.073 1.00 94.06 88 LEU A N 1
ATOM 719 C CA . LEU A 1 88 ? 6.499 -10.780 -1.136 1.00 94.06 88 LEU A CA 1
ATOM 720 C C . LEU A 1 88 ? 7.852 -10.087 -1.275 1.00 94.06 88 LEU A C 1
ATOM 722 O O . LEU A 1 88 ? 8.398 -10.074 -2.373 1.00 94.06 88 LEU A O 1
ATOM 726 N N . ALA A 1 89 ? 8.419 -9.554 -0.194 1.00 93.25 89 ALA A N 1
ATOM 727 C CA . ALA A 1 89 ? 9.743 -8.937 -0.218 1.00 93.25 89 ALA A CA 1
ATOM 728 C C . ALA A 1 89 ? 10.832 -9.947 -0.615 1.00 93.25 89 ALA A C 1
ATOM 730 O O . ALA A 1 89 ? 11.663 -9.662 -1.468 1.00 93.25 89 ALA A O 1
ATOM 731 N N . ILE A 1 90 ? 10.777 -11.173 -0.091 1.00 91.69 90 ILE A N 1
ATOM 732 C CA . ILE A 1 90 ? 11.722 -12.238 -0.463 1.00 91.69 90 ILE A CA 1
ATOM 733 C C . ILE A 1 90 ? 11.563 -12.618 -1.946 1.00 91.69 90 ILE A C 1
ATOM 735 O O . ILE A 1 90 ? 12.554 -12.746 -2.665 1.00 91.69 90 ILE A O 1
ATOM 739 N N . VAL A 1 91 ? 10.322 -12.760 -2.425 1.00 89.25 91 VAL A N 1
ATOM 740 C CA . VAL A 1 91 ? 10.023 -13.106 -3.827 1.00 89.25 91 VAL A CA 1
ATOM 741 C C . VAL A 1 91 ? 10.442 -11.995 -4.795 1.00 89.25 91 VAL A C 1
ATOM 743 O O . VAL A 1 91 ? 10.931 -12.282 -5.882 1.00 89.25 91 VAL A O 1
ATOM 746 N N . THR A 1 92 ? 10.251 -10.731 -4.415 1.00 86.19 92 THR A N 1
ATOM 747 C CA . THR A 1 92 ? 10.514 -9.556 -5.270 1.00 86.19 92 THR A CA 1
ATOM 748 C C . THR A 1 92 ? 11.897 -8.929 -5.084 1.00 86.19 92 THR A C 1
ATOM 750 O O . THR A 1 92 ? 12.270 -8.045 -5.856 1.00 86.19 92 THR A O 1
ATOM 753 N N . GLY A 1 93 ? 12.651 -9.369 -4.079 1.00 85.38 93 GLY A N 1
ATOM 754 C CA . GLY A 1 93 ? 14.062 -9.060 -3.887 1.00 85.38 93 GLY A CA 1
ATOM 755 C C . GLY A 1 93 ? 14.935 -10.240 -4.319 1.00 85.38 93 GLY A C 1
ATOM 756 O O . GLY A 1 93 ? 15.091 -10.466 -5.520 1.00 85.38 93 GLY A O 1
ATOM 757 N N . PRO A 1 94 ? 15.487 -11.024 -3.377 1.00 84.62 94 PRO A N 1
ATOM 758 C CA . PRO A 1 94 ? 16.556 -11.984 -3.646 1.00 84.62 94 PRO A CA 1
ATOM 759 C C . PRO A 1 94 ? 16.159 -13.123 -4.591 1.00 84.62 94 PRO A C 1
ATOM 761 O O . PRO A 1 94 ? 16.989 -13.586 -5.368 1.00 84.62 94 PRO A O 1
ATOM 764 N N . LEU A 1 95 ? 14.907 -13.589 -4.552 1.00 85.00 95 LEU A N 1
ATOM 765 C CA . LEU A 1 95 ? 14.468 -14.691 -5.417 1.00 85.00 95 LEU A CA 1
ATOM 766 C C . LEU A 1 95 ? 14.135 -14.241 -6.841 1.00 85.00 95 LEU A C 1
ATOM 768 O O . LEU A 1 95 ? 14.055 -15.079 -7.739 1.00 85.00 95 LEU A O 1
ATOM 772 N N . MET A 1 96 ? 13.944 -12.941 -7.070 1.00 80.44 96 MET A N 1
ATOM 773 C CA . MET A 1 96 ? 13.518 -12.437 -8.371 1.00 80.44 96 MET A CA 1
ATOM 774 C C . MET A 1 96 ? 14.562 -12.737 -9.452 1.00 80.44 96 MET A C 1
ATOM 776 O O . MET A 1 96 ? 14.200 -13.234 -10.516 1.00 80.44 96 MET A O 1
ATOM 780 N N . SER A 1 97 ? 15.847 -12.495 -9.177 1.00 76.06 97 SER A N 1
ATOM 781 C CA . SER A 1 97 ? 16.936 -12.771 -10.125 1.00 76.06 97 SER A CA 1
ATOM 782 C C . SER A 1 97 ? 17.062 -14.263 -10.439 1.00 76.06 97 SER A C 1
ATOM 784 O O . SER A 1 97 ? 17.268 -14.627 -11.593 1.00 76.06 97 SER A O 1
ATOM 786 N N . GLN A 1 98 ? 16.846 -15.139 -9.452 1.00 79.31 98 GLN A N 1
ATOM 787 C CA . GLN A 1 98 ? 16.866 -16.592 -9.644 1.00 79.31 98 GLN A CA 1
ATOM 788 C C . GLN A 1 98 ? 15.703 -17.073 -10.520 1.00 79.31 98 GLN A C 1
ATOM 790 O O . GLN A 1 98 ? 15.917 -17.846 -11.453 1.00 79.31 98 GLN A O 1
ATOM 795 N N . ILE A 1 99 ? 14.483 -16.590 -10.255 1.00 79.25 99 ILE A N 1
ATOM 796 C CA . ILE A 1 99 ? 13.291 -16.919 -11.052 1.00 79.25 99 ILE A CA 1
ATOM 797 C C . ILE A 1 99 ? 13.476 -16.437 -12.496 1.00 79.25 99 ILE A C 1
ATOM 799 O O . ILE A 1 99 ? 13.222 -17.186 -13.436 1.00 79.25 99 ILE A O 1
ATOM 803 N N . LEU A 1 100 ? 13.947 -15.202 -12.679 1.00 74.12 100 LEU A N 1
ATOM 804 C CA . LEU A 1 100 ? 14.186 -14.626 -14.003 1.00 74.12 100 LEU A CA 1
ATOM 805 C C . LEU A 1 100 ? 15.314 -15.352 -14.745 1.00 74.12 100 LEU A C 1
ATOM 807 O O . LEU A 1 100 ? 15.180 -15.607 -15.940 1.00 74.12 100 LEU A O 1
ATOM 811 N N . GLY A 1 101 ? 16.377 -15.750 -14.041 1.00 77.94 101 GLY A N 1
ATOM 812 C CA . GLY A 1 101 ? 17.497 -16.493 -14.615 1.00 77.94 101 GLY A CA 1
ATOM 813 C C . GLY A 1 101 ? 17.085 -17.877 -15.116 1.00 77.94 101 GLY A C 1
ATOM 814 O O . GLY A 1 101 ? 17.449 -18.262 -16.223 1.00 77.94 101 GLY A O 1
ATOM 815 N N . GLN A 1 102 ? 16.248 -18.598 -14.361 1.00 82.94 102 GLN A N 1
ATOM 816 C CA . GLN A 1 102 ? 15.693 -19.888 -14.798 1.00 82.94 102 GLN A CA 1
ATOM 817 C C . GLN A 1 102 ? 14.762 -19.759 -16.011 1.00 82.94 102 GLN A C 1
ATOM 819 O O . GLN A 1 102 ? 14.666 -20.684 -16.814 1.00 82.94 102 GLN A O 1
ATOM 824 N N . LEU A 1 103 ? 14.092 -18.614 -16.159 1.00 80.69 103 LEU A N 1
ATOM 825 C CA . LEU A 1 103 ? 13.240 -18.302 -17.309 1.00 80.69 103 LEU A CA 1
ATOM 826 C C . LEU A 1 103 ? 14.027 -17.761 -18.516 1.00 80.69 103 LEU A C 1
ATOM 828 O O . LEU A 1 103 ? 13.422 -17.479 -19.550 1.00 80.69 103 LEU A O 1
ATOM 832 N N . GLY A 1 104 ? 15.352 -17.610 -18.402 1.00 74.12 104 GLY A N 1
ATOM 833 C CA . GLY A 1 104 ? 16.199 -17.040 -19.450 1.00 74.12 104 GLY A CA 1
ATOM 834 C C . GLY A 1 104 ? 15.936 -15.552 -19.712 1.00 74.12 104 GLY A C 1
ATOM 835 O O . GLY A 1 104 ? 16.225 -15.061 -20.803 1.00 74.12 104 GLY A O 1
ATOM 836 N N . ASP A 1 105 ? 15.355 -14.828 -18.749 1.00 73.50 105 ASP A N 1
ATOM 837 C CA . ASP A 1 105 ? 15.094 -13.396 -18.876 1.00 73.50 105 ASP A CA 1
ATOM 838 C C . ASP A 1 105 ? 16.358 -12.590 -18.532 1.00 73.50 105 ASP A C 1
ATOM 840 O O . ASP A 1 105 ? 16.883 -12.660 -17.420 1.00 73.50 105 ASP A O 1
ATOM 844 N N . ARG A 1 106 ? 16.797 -11.744 -19.474 1.00 67.62 106 ARG A N 1
ATOM 845 C CA . ARG A 1 106 ? 17.929 -10.806 -19.328 1.00 67.62 106 ARG A CA 1
ATOM 846 C C . ARG A 1 106 ? 17.822 -9.870 -18.120 1.00 67.62 106 ARG A C 1
ATOM 848 O O . ARG A 1 106 ? 18.803 -9.263 -17.711 1.00 67.62 106 ARG A O 1
ATOM 855 N N . ARG A 1 107 ? 16.626 -9.713 -17.545 1.00 66.12 107 ARG A N 1
ATOM 856 C CA . ARG A 1 107 ? 16.405 -8.915 -16.331 1.00 66.12 107 ARG A CA 1
ATOM 857 C C . ARG A 1 107 ? 17.033 -9.520 -15.074 1.00 66.12 107 ARG A C 1
ATOM 859 O O . ARG A 1 107 ? 17.101 -8.827 -14.062 1.00 66.12 107 ARG A O 1
ATOM 866 N N . ALA A 1 108 ? 17.469 -10.776 -15.134 1.00 62.66 108 ALA A N 1
ATOM 867 C CA . ALA A 1 108 ? 18.205 -11.433 -14.062 1.00 62.66 108 ALA A CA 1
ATOM 868 C C . ALA A 1 108 ? 19.588 -10.807 -13.804 1.00 62.66 108 ALA A C 1
ATOM 870 O O . ALA A 1 108 ? 20.104 -10.941 -12.700 1.00 62.66 108 ALA A O 1
ATOM 871 N N . GLU A 1 109 ? 20.162 -10.117 -14.797 1.00 63.44 109 GLU A N 1
ATOM 872 C CA . GLU A 1 109 ? 21.511 -9.532 -14.738 1.00 63.44 109 GLU A CA 1
ATOM 873 C C . GLU A 1 109 ? 21.539 -8.089 -14.209 1.00 63.44 109 GLU A C 1
ATOM 875 O O . GLU A 1 109 ? 22.608 -7.500 -14.073 1.00 63.44 109 GLU A O 1
ATOM 880 N N . TYR A 1 110 ? 20.385 -7.483 -13.916 1.00 64.69 110 TYR A N 1
ATOM 881 C CA . TYR A 1 110 ? 20.366 -6.135 -13.351 1.00 64.69 110 TYR A CA 1
ATOM 882 C C . TYR A 1 110 ? 20.864 -6.155 -11.900 1.00 64.69 110 TYR A C 1
ATOM 884 O O . TYR A 1 110 ? 20.193 -6.700 -11.025 1.00 64.69 110 TYR A O 1
ATOM 892 N N . GLU A 1 111 ? 22.022 -5.534 -11.659 1.00 56.34 111 GLU A N 1
ATOM 893 C CA . GLU A 1 111 ? 22.706 -5.535 -10.356 1.00 56.34 111 GLU A CA 1
ATOM 894 C C . GLU A 1 111 ? 21.936 -4.801 -9.250 1.00 56.34 111 GLU A C 1
ATOM 896 O O . GLU A 1 111 ? 22.014 -5.204 -8.091 1.00 56.34 111 GLU A O 1
ATOM 901 N N . ASP A 1 112 ? 21.164 -3.760 -9.584 1.00 63.22 112 ASP A N 1
ATOM 902 C CA . ASP A 1 112 ? 20.396 -3.013 -8.589 1.00 63.22 112 ASP A CA 1
ATOM 903 C C . ASP A 1 112 ? 19.023 -2.573 -9.117 1.00 63.22 112 ASP A C 1
ATOM 905 O O . ASP A 1 112 ? 18.888 -1.782 -10.053 1.00 63.22 112 ASP A O 1
ATOM 909 N N . MET A 1 113 ? 17.977 -3.111 -8.492 1.00 67.44 113 MET A N 1
ATOM 910 C CA . MET A 1 113 ? 16.581 -2.719 -8.690 1.00 67.44 113 MET A CA 1
ATOM 911 C C . MET A 1 113 ? 15.996 -2.053 -7.434 1.00 67.44 113 MET A C 1
ATOM 913 O O . MET A 1 113 ? 14.781 -1.851 -7.331 1.00 67.44 113 MET A O 1
ATOM 917 N N . SER A 1 114 ? 16.828 -1.729 -6.448 1.00 72.62 114 SER A N 1
ATOM 918 C CA . SER A 1 114 ? 16.371 -1.161 -5.192 1.00 72.62 114 SER A CA 1
ATOM 919 C C . SER A 1 114 ? 15.818 0.251 -5.383 1.00 72.62 114 SER A C 1
ATOM 921 O O . SER A 1 114 ? 16.186 1.011 -6.280 1.00 72.62 114 SER A O 1
ATOM 923 N N . SER A 1 115 ? 14.841 0.601 -4.550 1.00 76.94 115 SER A N 1
ATOM 924 C CA . SER A 1 115 ? 14.337 1.973 -4.486 1.00 76.94 115 SER A CA 1
ATOM 925 C C . SER A 1 115 ? 15.166 2.753 -3.461 1.00 76.94 115 SER A C 1
ATOM 927 O O . SER A 1 115 ? 15.373 2.226 -2.365 1.00 76.94 115 SER A O 1
ATOM 929 N N . PRO A 1 116 ? 15.596 3.998 -3.748 1.00 79.75 116 PRO A N 1
ATOM 930 C CA . PRO A 1 116 ? 16.412 4.774 -2.818 1.00 79.75 116 PRO A CA 1
ATOM 931 C C . PRO A 1 116 ? 15.781 4.866 -1.424 1.00 79.75 116 PRO A C 1
ATOM 933 O O . PRO A 1 116 ? 14.590 5.149 -1.285 1.00 79.75 116 PRO A O 1
ATOM 936 N N . VAL A 1 117 ? 16.582 4.683 -0.373 1.00 75.94 117 VAL A N 1
ATOM 937 C CA . VAL A 1 117 ? 16.090 4.624 1.018 1.00 75.94 117 VAL A CA 1
ATOM 938 C C . VAL A 1 117 ? 15.327 5.893 1.414 1.00 75.94 117 VAL A C 1
ATOM 940 O O . VAL A 1 117 ? 14.258 5.812 2.018 1.00 75.94 117 VAL A O 1
ATOM 943 N N . LEU A 1 118 ? 15.820 7.071 1.014 1.00 77.38 118 LEU A N 1
ATOM 944 C CA . LEU A 1 118 ? 15.145 8.352 1.262 1.00 77.38 118 LEU A CA 1
ATOM 945 C C . LEU A 1 118 ? 13.743 8.396 0.643 1.00 77.38 118 LEU A C 1
ATOM 947 O O . LEU A 1 118 ? 12.807 8.882 1.277 1.00 77.38 118 LEU A O 1
ATOM 951 N N . TYR A 1 119 ? 13.577 7.815 -0.546 1.00 80.75 119 TYR A N 1
ATOM 952 C CA . TYR A 1 119 ? 12.288 7.717 -1.226 1.00 80.75 119 TYR A CA 1
ATOM 953 C C . TYR A 1 119 ? 11.300 6.820 -0.468 1.00 80.75 119 TYR A C 1
ATOM 955 O O . TYR A 1 119 ? 10.092 7.050 -0.521 1.00 80.75 119 TYR A O 1
ATOM 963 N N . MET A 1 120 ? 11.806 5.829 0.270 1.00 86.62 120 MET A N 1
ATOM 964 C CA . MET A 1 120 ? 11.004 4.871 1.038 1.00 86.62 120 MET A CA 1
ATOM 965 C C . MET A 1 120 ? 10.771 5.273 2.496 1.00 86.62 120 MET A C 1
ATOM 967 O O . MET A 1 120 ? 9.888 4.716 3.144 1.00 86.62 120 MET A O 1
ATOM 971 N N . SER A 1 121 ? 11.502 6.268 2.999 1.00 89.00 121 SER A N 1
ATOM 972 C CA . SER A 1 121 ? 11.483 6.693 4.405 1.00 89.00 121 SER A CA 1
ATOM 973 C C . SER A 1 121 ? 10.079 6.990 4.947 1.00 89.00 121 SER A C 1
ATOM 975 O O . SER A 1 121 ? 9.688 6.440 5.976 1.00 89.00 121 SER A O 1
ATOM 977 N N . PHE A 1 122 ? 9.279 7.788 4.231 1.00 92.06 122 PHE A N 1
ATOM 978 C CA . PHE A 1 122 ? 7.902 8.094 4.628 1.00 92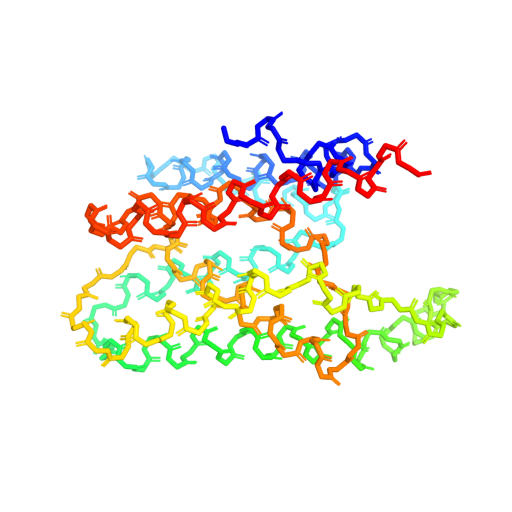.06 122 PHE A CA 1
ATOM 979 C C . PHE A 1 122 ? 7.047 6.824 4.742 1.00 92.06 122 PHE A C 1
ATOM 981 O O . PHE A 1 122 ? 6.310 6.645 5.712 1.00 92.06 122 PHE A O 1
ATOM 988 N N . TRP A 1 123 ? 7.176 5.913 3.778 1.00 93.19 123 TRP A N 1
ATOM 989 C CA . TRP A 1 123 ? 6.410 4.668 3.731 1.00 93.19 123 TRP A CA 1
ATOM 990 C C . TRP A 1 123 ? 6.823 3.692 4.829 1.00 93.19 123 TRP A C 1
ATOM 992 O O . TRP A 1 123 ? 5.964 3.041 5.416 1.00 93.19 123 TRP A O 1
ATOM 1002 N N . VAL A 1 124 ? 8.112 3.650 5.168 1.00 93.88 124 VAL A N 1
ATOM 1003 C CA . VAL A 1 124 ? 8.643 2.902 6.315 1.00 93.88 124 VAL A CA 1
ATOM 1004 C C . VAL A 1 124 ? 8.093 3.451 7.630 1.00 93.88 124 VAL A C 1
ATOM 1006 O O . VAL A 1 124 ? 7.610 2.684 8.461 1.00 93.88 124 VAL A O 1
ATOM 1009 N N . ILE A 1 125 ? 8.092 4.773 7.815 1.00 93.94 125 ILE A N 1
ATOM 1010 C CA . ILE A 1 125 ? 7.499 5.402 9.005 1.00 93.94 125 ILE A CA 1
ATOM 1011 C C . ILE A 1 125 ? 6.008 5.062 9.086 1.00 93.94 125 ILE A C 1
ATOM 1013 O O . ILE A 1 125 ? 5.503 4.686 10.147 1.00 93.94 125 ILE A O 1
ATOM 1017 N N . TYR A 1 126 ? 5.303 5.136 7.956 1.00 94.75 126 TYR A N 1
ATOM 1018 C CA . TYR A 1 126 ? 3.885 4.818 7.906 1.00 94.75 126 TYR A CA 1
ATOM 1019 C C . TYR A 1 126 ? 3.605 3.331 8.191 1.00 94.75 126 TYR A C 1
ATOM 1021 O O . TYR A 1 126 ? 2.660 3.015 8.915 1.00 94.75 126 TYR A O 1
ATOM 1029 N N . PHE A 1 127 ? 4.458 2.419 7.716 1.00 96.38 127 PHE A N 1
ATOM 1030 C CA . PHE A 1 127 ? 4.407 0.994 8.050 1.00 96.38 127 PHE A CA 1
ATOM 1031 C C . PHE A 1 127 ? 4.535 0.748 9.557 1.00 96.38 127 PHE A C 1
ATOM 1033 O O . PHE A 1 127 ? 3.701 0.053 10.146 1.00 96.38 127 PHE A O 1
ATOM 1040 N N . VAL A 1 128 ? 5.566 1.322 10.186 1.00 95.25 128 VAL A N 1
ATOM 1041 C CA . VAL A 1 128 ? 5.814 1.176 11.628 1.00 95.25 128 VAL A CA 1
ATOM 1042 C C . VAL A 1 128 ? 4.605 1.679 12.409 1.00 95.25 128 VAL A C 1
ATOM 1044 O O . VAL A 1 128 ? 4.108 0.993 13.302 1.00 95.25 128 VAL A O 1
ATOM 1047 N N . TYR A 1 129 ? 4.067 2.831 12.013 1.00 94.94 129 TYR A N 1
ATOM 1048 C CA . TYR A 1 129 ? 2.869 3.392 12.618 1.00 94.94 129 TYR A CA 1
ATOM 1049 C C . TYR A 1 129 ? 1.650 2.458 12.508 1.00 94.94 129 TYR A C 1
ATOM 1051 O O . TYR A 1 129 ? 0.993 2.176 13.516 1.00 94.94 129 TYR A O 1
ATOM 1059 N N . LEU A 1 130 ? 1.349 1.939 11.310 1.00 94.38 130 LEU A N 1
ATOM 1060 C CA . LEU A 1 130 ? 0.237 1.001 11.118 1.00 94.38 130 LEU A CA 1
ATOM 1061 C C . LEU A 1 130 ? 0.434 -0.294 11.905 1.00 94.38 130 LEU A C 1
ATOM 1063 O O . LEU A 1 130 ? -0.537 -0.827 12.433 1.00 94.38 130 LEU A O 1
ATOM 1067 N N . THR A 1 131 ? 1.670 -0.772 12.026 1.00 94.88 131 THR A N 1
ATOM 1068 C CA . THR A 1 131 ? 2.003 -1.973 12.798 1.00 94.88 131 THR A CA 1
ATOM 1069 C C . THR A 1 131 ? 1.740 -1.764 14.285 1.00 94.88 131 THR A C 1
ATOM 1071 O O . THR A 1 131 ? 1.059 -2.580 14.905 1.00 94.88 131 THR A O 1
ATOM 1074 N N . ILE A 1 132 ? 2.185 -0.640 14.857 1.00 93.88 132 ILE A N 1
ATOM 1075 C CA . ILE A 1 132 ? 1.879 -0.290 16.251 1.00 93.88 132 ILE A CA 1
ATOM 1076 C C . ILE A 1 132 ? 0.361 -0.268 16.454 1.00 93.88 132 ILE A C 1
ATOM 1078 O O . ILE A 1 132 ? -0.150 -0.881 17.390 1.00 93.88 132 ILE A O 1
ATOM 1082 N N . LYS A 1 133 ? -0.385 0.367 15.546 1.00 91.50 133 LYS A N 1
ATOM 1083 C CA . LYS A 1 133 ? -1.855 0.409 15.599 1.00 91.50 133 LYS A CA 1
ATOM 1084 C C . LYS A 1 133 ? -2.505 -0.961 15.471 1.00 91.50 133 LYS A C 1
ATOM 1086 O O . LYS A 1 133 ? -3.498 -1.221 16.144 1.00 91.50 133 LYS A O 1
ATOM 1091 N N . ALA A 1 134 ? -1.951 -1.832 14.637 1.00 91.31 134 ALA A N 1
ATOM 1092 C CA . ALA A 1 134 ? -2.440 -3.186 14.440 1.00 91.31 134 ALA A CA 1
ATOM 1093 C C . ALA A 1 134 ? -2.383 -4.000 15.746 1.00 91.31 134 ALA A C 1
ATOM 1095 O O . ALA A 1 134 ? -3.322 -4.730 16.045 1.00 91.31 134 ALA A O 1
ATOM 1096 N N . TYR A 1 135 ? -1.322 -3.848 16.545 1.00 92.12 135 TYR A N 1
ATOM 1097 C CA . TYR A 1 135 ? -1.143 -4.613 17.788 1.00 92.12 135 TYR A CA 1
ATOM 1098 C C . TYR A 1 135 ? -1.654 -3.915 19.056 1.00 92.12 135 TYR A C 1
ATOM 1100 O O . TYR A 1 135 ? -1.861 -4.584 20.064 1.00 92.12 135 TYR A O 1
ATOM 1108 N N . THR A 1 136 ? -1.870 -2.598 19.026 1.00 89.88 136 THR A N 1
ATOM 1109 C CA . THR A 1 136 ? -2.373 -1.837 20.188 1.00 89.88 136 THR A CA 1
ATOM 1110 C C . THR A 1 136 ? -3.887 -1.656 20.179 1.00 89.88 136 THR A C 1
ATOM 1112 O O . THR A 1 136 ? -4.509 -1.621 21.239 1.00 89.88 136 THR A O 1
ATOM 1115 N N . GLU A 1 137 ? -4.505 -1.546 19.003 1.00 86.50 137 GLU A N 1
ATOM 1116 C CA . GLU A 1 137 ? -5.948 -1.373 18.875 1.00 86.50 137 GLU A CA 1
ATOM 1117 C C . GLU A 1 137 ? -6.604 -2.697 18.465 1.00 86.50 137 GLU A C 1
ATOM 1119 O O . GLU A 1 137 ? -6.484 -3.135 17.321 1.00 86.50 137 GLU A O 1
ATOM 1124 N N . ASN A 1 138 ? -7.362 -3.299 19.385 1.00 81.38 138 ASN A N 1
ATOM 1125 C CA . ASN A 1 138 ? -8.163 -4.505 19.140 1.00 81.38 138 ASN A CA 1
ATOM 1126 C C . ASN A 1 138 ? -9.444 -4.178 18.351 1.00 81.38 138 ASN A C 1
ATOM 1128 O O . ASN A 1 138 ? -10.557 -4.309 18.858 1.00 81.38 138 ASN A O 1
ATOM 1132 N N . LEU A 1 139 ? -9.283 -3.679 17.125 1.00 84.94 139 LEU A N 1
ATOM 1133 C CA . LEU A 1 139 ? -10.373 -3.272 16.239 1.00 84.94 139 LEU A CA 1
ATOM 1134 C C . LEU A 1 139 ? -10.412 -4.160 14.995 1.00 84.94 139 LEU A C 1
ATOM 1136 O O . LEU A 1 139 ? -9.367 -4.472 14.422 1.00 84.94 139 LEU A O 1
ATOM 1140 N N . GLU A 1 140 ? -11.619 -4.506 14.538 1.00 84.44 140 GLU A N 1
ATOM 1141 C CA . GLU A 1 140 ? -11.799 -5.125 13.220 1.00 84.44 140 GLU A CA 1
ATOM 1142 C C . GLU A 1 140 ? -11.337 -4.162 12.123 1.00 84.44 140 GLU A C 1
ATOM 1144 O O . GLU A 1 140 ? -11.594 -2.954 12.163 1.00 84.44 140 GLU A O 1
ATOM 1149 N N . ARG A 1 141 ? -10.630 -4.713 11.138 1.00 90.12 141 ARG A N 1
ATOM 1150 C CA . ARG A 1 141 ? -10.035 -3.967 10.031 1.00 90.12 141 ARG A CA 1
ATOM 1151 C C . ARG A 1 141 ? -10.621 -4.466 8.714 1.00 90.12 141 ARG A C 1
ATOM 1153 O O . ARG A 1 141 ? -10.910 -5.650 8.563 1.00 90.12 141 ARG A O 1
ATOM 1160 N N . ASN A 1 142 ? -10.793 -3.555 7.764 1.00 92.56 142 ASN A N 1
ATOM 1161 C CA . ASN A 1 142 ? -11.261 -3.893 6.420 1.00 92.56 142 ASN A CA 1
ATOM 1162 C C . ASN A 1 142 ? -10.113 -4.430 5.546 1.00 92.56 142 ASN A C 1
ATOM 1164 O O . ASN A 1 142 ? -8.934 -4.307 5.896 1.00 92.56 142 ASN A O 1
ATOM 1168 N N . ALA A 1 143 ? -10.433 -4.966 4.366 1.00 93.44 143 ALA A N 1
ATOM 1169 C CA . ALA A 1 143 ? -9.413 -5.419 3.422 1.00 93.44 143 ALA A CA 1
ATOM 1170 C C . ALA A 1 143 ? -8.426 -4.311 3.022 1.00 93.44 143 ALA A C 1
ATOM 1172 O O . ALA A 1 143 ? -7.253 -4.603 2.817 1.00 93.44 143 ALA A O 1
ATOM 1173 N N . PHE A 1 144 ? -8.844 -3.041 2.948 1.00 94.50 144 PHE A N 1
ATOM 1174 C CA . PHE A 1 144 ? -7.945 -1.940 2.575 1.00 94.50 144 PHE A CA 1
ATOM 1175 C C . PHE A 1 144 ? -6.802 -1.746 3.575 1.00 94.50 144 PHE A C 1
ATOM 1177 O O . PHE A 1 144 ? -5.660 -1.512 3.169 1.00 94.50 144 PHE A O 1
ATOM 1184 N N . PHE A 1 145 ? -7.086 -1.893 4.870 1.00 95.19 145 PHE A N 1
ATOM 1185 C CA . PHE A 1 145 ? -6.070 -1.878 5.914 1.00 95.19 145 PHE A CA 1
ATOM 1186 C C . PHE A 1 145 ? -5.083 -3.033 5.729 1.00 95.19 145 PHE A C 1
ATOM 1188 O O . PHE A 1 145 ? -3.877 -2.804 5.734 1.00 95.19 145 PHE A O 1
ATOM 1195 N N . TYR A 1 146 ? -5.579 -4.254 5.500 1.00 96.38 146 TYR A N 1
ATOM 1196 C CA . TYR A 1 146 ? -4.717 -5.422 5.305 1.00 96.38 146 TYR A CA 1
ATOM 1197 C C . TYR A 1 146 ? -3.874 -5.330 4.029 1.00 96.38 146 TYR A C 1
ATOM 1199 O O . TYR A 1 146 ? -2.682 -5.611 4.090 1.00 96.38 146 TYR A O 1
ATOM 1207 N N . VAL A 1 147 ? -4.432 -4.869 2.902 1.00 96.62 147 VAL A N 1
ATOM 1208 C CA . VAL A 1 147 ? -3.658 -4.601 1.675 1.00 96.62 147 VAL A CA 1
ATOM 1209 C C . VAL A 1 147 ? -2.544 -3.595 1.962 1.00 96.62 147 VAL A C 1
ATOM 1211 O O . VAL A 1 147 ? -1.394 -3.831 1.600 1.00 96.62 147 VAL A O 1
ATOM 1214 N N . SER A 1 148 ? -2.864 -2.496 2.648 1.00 96.69 148 SER A N 1
ATOM 1215 C CA . SER A 1 148 ? -1.874 -1.469 2.990 1.00 96.69 148 SER A CA 1
ATOM 1216 C C . SER A 1 148 ? -0.777 -2.025 3.892 1.00 96.69 148 SER A C 1
ATOM 1218 O O . SER A 1 148 ? 0.396 -1.780 3.635 1.00 96.69 148 SER A O 1
ATOM 1220 N N . LEU A 1 149 ? -1.138 -2.821 4.901 1.00 96.94 149 LEU A N 1
ATOM 1221 C CA . LEU A 1 149 ? -0.185 -3.451 5.811 1.00 96.94 149 LEU A CA 1
ATOM 1222 C C . LEU A 1 149 ? 0.737 -4.441 5.081 1.00 96.94 149 LEU A C 1
ATOM 1224 O O . LEU A 1 149 ? 1.942 -4.407 5.308 1.00 96.94 149 LEU A O 1
ATOM 1228 N N . ILE A 1 150 ? 0.200 -5.260 4.167 1.00 97.94 150 ILE A N 1
ATOM 1229 C CA . ILE A 1 150 ? 0.977 -6.204 3.343 1.00 97.94 150 ILE A CA 1
ATOM 1230 C C . ILE A 1 150 ? 1.987 -5.452 2.463 1.00 97.94 150 ILE A C 1
ATOM 1232 O O . ILE A 1 150 ? 3.177 -5.762 2.483 1.00 97.94 150 ILE A O 1
ATOM 1236 N N . ILE A 1 151 ? 1.533 -4.446 1.706 1.00 96.69 151 ILE A N 1
ATOM 1237 C CA . ILE A 1 151 ? 2.390 -3.712 0.761 1.00 96.69 151 ILE A CA 1
ATOM 1238 C C . ILE A 1 151 ? 3.433 -2.867 1.494 1.00 96.69 151 ILE A C 1
ATOM 1240 O O . ILE A 1 151 ? 4.595 -2.848 1.101 1.00 96.69 151 ILE A O 1
ATOM 1244 N N . LEU A 1 152 ? 3.056 -2.192 2.579 1.00 96.56 152 LEU A N 1
ATOM 1245 C CA . LEU A 1 152 ? 3.997 -1.394 3.364 1.00 96.56 152 LEU A CA 1
ATOM 1246 C C . LEU A 1 152 ? 5.002 -2.270 4.122 1.00 96.56 152 LEU A C 1
ATOM 1248 O O . LEU A 1 152 ? 6.163 -1.890 4.247 1.00 96.56 152 LEU A O 1
ATOM 1252 N N . SER A 1 153 ? 4.595 -3.466 4.556 1.00 97.19 153 SER A N 1
ATOM 1253 C CA . SER A 1 153 ? 5.517 -4.463 5.104 1.00 97.19 153 SER A CA 1
ATOM 1254 C C . SER A 1 153 ? 6.516 -4.942 4.053 1.00 97.19 153 SER A C 1
ATOM 1256 O O . SER A 1 153 ? 7.707 -5.019 4.345 1.00 97.19 153 SER A O 1
ATOM 1258 N N . MET A 1 154 ? 6.057 -5.212 2.829 1.00 95.31 154 MET A N 1
ATOM 1259 C CA . MET A 1 154 ? 6.938 -5.545 1.710 1.00 95.31 154 MET A CA 1
ATOM 1260 C C . MET A 1 154 ? 7.951 -4.421 1.452 1.00 95.31 154 MET A C 1
ATOM 1262 O O . MET A 1 154 ? 9.146 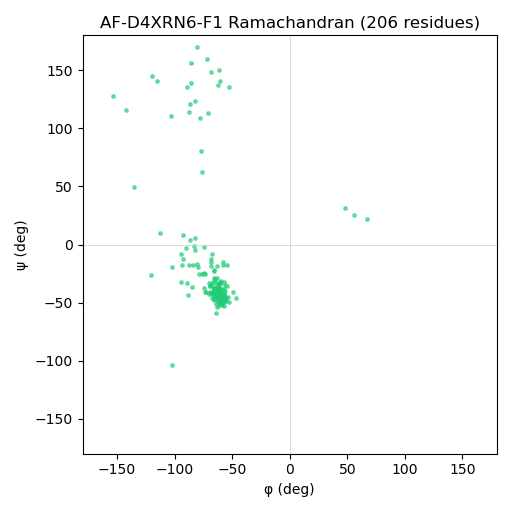-4.687 1.361 1.00 95.31 154 MET A O 1
ATOM 1266 N N . VAL A 1 155 ? 7.487 -3.167 1.383 1.00 94.31 155 VAL A N 1
ATOM 1267 C CA . VAL A 1 155 ? 8.344 -1.981 1.211 1.00 94.31 155 VAL A CA 1
ATOM 1268 C C . VAL A 1 155 ? 9.398 -1.903 2.314 1.00 94.31 155 VAL A C 1
ATOM 1270 O O . VAL A 1 155 ? 10.566 -1.685 2.013 1.00 94.31 155 VAL A O 1
ATOM 1273 N N . PHE A 1 156 ? 9.007 -2.117 3.573 1.00 95.12 156 PHE A N 1
ATOM 1274 C CA . PHE A 1 156 ? 9.923 -2.113 4.710 1.00 95.12 156 PHE A CA 1
ATOM 1275 C C . PHE A 1 156 ? 11.016 -3.177 4.584 1.00 95.12 156 PHE A C 1
ATOM 1277 O O . PHE A 1 156 ? 12.196 -2.858 4.698 1.00 95.12 156 PHE A O 1
ATOM 1284 N N . PHE A 1 157 ? 10.650 -4.432 4.316 1.00 94.38 157 PHE A N 1
ATOM 1285 C CA . PHE A 1 157 ? 11.630 -5.516 4.211 1.00 94.38 157 PHE A CA 1
ATOM 1286 C C . PHE A 1 157 ? 12.542 -5.372 2.990 1.00 94.38 157 PHE A C 1
ATOM 1288 O O . PHE A 1 157 ? 13.730 -5.677 3.068 1.00 94.38 157 PHE A O 1
ATOM 1295 N N . ASN A 1 158 ? 12.034 -4.826 1.887 1.00 91.75 158 ASN A N 1
ATOM 1296 C CA . ASN A 1 158 ? 12.837 -4.575 0.696 1.00 91.75 158 ASN A CA 1
ATOM 1297 C C . ASN A 1 158 ? 13.888 -3.471 0.862 1.00 91.75 158 ASN A C 1
ATOM 1299 O O . ASN A 1 158 ? 14.819 -3.435 0.062 1.00 91.75 158 ASN A O 1
ATOM 1303 N N . VAL A 1 159 ? 13.808 -2.629 1.902 1.00 89.44 159 VAL A N 1
ATOM 1304 C CA . VAL A 1 159 ? 14.932 -1.751 2.283 1.00 89.44 159 VAL A CA 1
ATOM 1305 C C . VAL A 1 159 ? 16.168 -2.579 2.654 1.00 89.44 159 VAL A C 1
ATOM 1307 O O . VAL A 1 159 ? 17.284 -2.166 2.364 1.00 89.44 159 VAL A O 1
ATOM 1310 N N . PHE A 1 160 ? 15.979 -3.762 3.247 1.00 88.88 160 PHE A N 1
ATOM 1311 C CA . PHE A 1 160 ? 17.069 -4.666 3.630 1.00 88.88 160 PHE A CA 1
ATOM 1312 C C . PHE A 1 160 ? 17.448 -5.643 2.516 1.00 88.88 160 PHE A C 1
ATOM 1314 O O . PHE A 1 160 ? 18.609 -6.015 2.391 1.00 88.88 160 PHE A O 1
ATOM 1321 N N . PHE A 1 161 ? 16.472 -6.064 1.714 1.00 87.38 161 PHE A N 1
ATOM 1322 C CA . PHE A 1 161 ? 16.661 -7.054 0.650 1.00 87.38 161 PHE A CA 1
ATOM 1323 C C . PHE A 1 161 ? 16.968 -6.456 -0.726 1.00 87.38 161 PHE A C 1
ATOM 1325 O O . PHE A 1 161 ? 16.899 -7.190 -1.709 1.00 87.38 161 PHE A O 1
ATOM 1332 N N . SER A 1 162 ? 17.208 -5.139 -0.798 1.00 81.81 162 SER A N 1
ATOM 1333 C CA . SER A 1 162 ? 17.414 -4.383 -2.047 1.00 81.81 162 SER A CA 1
ATOM 1334 C C . SER A 1 162 ? 16.350 -4.669 -3.124 1.00 81.81 162 SER A C 1
ATOM 1336 O O . SER A 1 162 ? 16.605 -4.614 -4.326 1.00 81.81 162 SER A O 1
ATOM 1338 N N . GLY A 1 163 ? 15.123 -4.968 -2.688 1.00 80.69 163 GLY A N 1
ATOM 1339 C CA . GLY A 1 163 ? 14.051 -5.442 -3.556 1.00 80.69 163 GLY A CA 1
ATOM 1340 C C . GLY A 1 163 ? 13.251 -4.328 -4.227 1.00 80.69 163 GLY A C 1
ATOM 1341 O O . GLY A 1 163 ? 13.132 -3.196 -3.738 1.00 80.69 163 GLY A O 1
ATOM 1342 N N . TYR A 1 164 ? 12.626 -4.673 -5.350 1.00 79.12 164 TYR A N 1
ATOM 1343 C CA . TYR A 1 164 ? 11.900 -3.715 -6.172 1.00 79.12 164 TYR A CA 1
ATOM 1344 C C . TYR A 1 164 ? 10.517 -3.381 -5.582 1.00 79.12 164 TYR A C 1
ATOM 1346 O O . TYR A 1 164 ? 9.589 -4.190 -5.618 1.00 79.12 164 TYR A O 1
ATOM 1354 N N . SER A 1 165 ? 10.349 -2.162 -5.059 1.00 85.25 165 SER A N 1
ATOM 1355 C CA . SER A 1 165 ? 9.190 -1.811 -4.215 1.00 85.25 165 SER A CA 1
ATOM 1356 C C . SER A 1 165 ? 8.323 -0.666 -4.741 1.00 85.25 165 SER A C 1
ATOM 1358 O O . SER A 1 165 ? 7.122 -0.621 -4.464 1.00 85.25 165 SER A O 1
ATOM 1360 N N . SER A 1 166 ? 8.893 0.244 -5.534 1.00 83.88 166 SER A N 1
ATOM 1361 C CA . SER A 1 166 ? 8.206 1.450 -6.012 1.00 83.88 166 SER A CA 1
ATOM 1362 C C . SER A 1 166 ? 6.961 1.155 -6.858 1.00 83.88 166 SER A C 1
ATOM 1364 O O . SER A 1 166 ? 5.934 1.794 -6.643 1.00 83.88 166 SER A O 1
ATOM 1366 N N . ARG A 1 167 ? 6.971 0.144 -7.749 1.00 84.88 167 ARG A N 1
ATOM 1367 C CA . ARG A 1 167 ? 5.755 -0.223 -8.524 1.00 84.88 167 ARG A CA 1
ATOM 1368 C C . ARG A 1 167 ? 4.630 -0.738 -7.656 1.00 84.88 167 ARG A C 1
ATOM 1370 O O . ARG A 1 167 ? 3.484 -0.407 -7.925 1.00 84.88 167 ARG A O 1
ATOM 1377 N N . PHE A 1 168 ? 4.933 -1.569 -6.664 1.00 89.31 168 PHE A N 1
ATOM 1378 C CA . PHE A 1 168 ? 3.904 -2.149 -5.799 1.00 89.31 168 PHE A CA 1
ATOM 1379 C C . PHE A 1 168 ? 3.260 -1.071 -4.938 1.00 89.31 168 PHE A C 1
ATOM 1381 O O . PHE A 1 168 ? 2.035 -1.006 -4.833 1.00 89.31 168 PHE A O 1
ATOM 1388 N N . LEU A 1 169 ? 4.090 -0.175 -4.404 1.00 91.06 169 LEU A N 1
ATOM 1389 C CA . LEU A 1 169 ? 3.642 1.006 -3.690 1.00 91.06 169 LEU A CA 1
ATOM 1390 C C . LEU A 1 169 ? 2.761 1.900 -4.576 1.00 91.06 169 LEU A C 1
ATOM 1392 O O . LEU A 1 169 ? 1.666 2.264 -4.160 1.00 91.06 169 LEU A O 1
ATOM 1396 N N . ALA A 1 170 ? 3.209 2.225 -5.792 1.00 89.25 170 ALA A N 1
ATOM 1397 C CA . ALA A 1 170 ? 2.480 3.101 -6.707 1.00 89.25 170 ALA A CA 1
ATOM 1398 C C . ALA A 1 170 ? 1.160 2.479 -7.194 1.00 89.25 170 ALA A C 1
ATOM 1400 O O . ALA A 1 170 ? 0.122 3.140 -7.202 1.00 89.25 170 ALA A O 1
ATOM 1401 N N . ALA A 1 171 ? 1.180 1.186 -7.523 1.00 90.56 171 ALA A N 1
ATOM 1402 C CA . ALA A 1 171 ? 0.006 0.425 -7.929 1.00 90.56 171 ALA A CA 1
ATOM 1403 C C . ALA A 1 171 ? -1.065 0.427 -6.834 1.00 90.56 171 ALA A C 1
ATOM 1405 O O . ALA A 1 171 ? -2.221 0.736 -7.118 1.00 90.56 171 ALA A O 1
ATOM 1406 N N . CYS A 1 172 ? -0.676 0.147 -5.586 1.00 92.06 172 CYS A N 1
ATOM 1407 C CA . CYS A 1 172 ? -1.567 0.102 -4.422 1.00 92.06 172 CYS A CA 1
ATOM 1408 C C . CYS A 1 172 ? -1.773 1.466 -3.745 1.00 92.06 172 CYS A C 1
ATOM 1410 O O . CYS A 1 172 ? -2.464 1.552 -2.727 1.00 92.06 172 CYS A O 1
ATOM 1412 N N . PHE A 1 173 ? -1.218 2.539 -4.309 1.00 90.69 173 PHE A N 1
ATOM 1413 C CA . PHE A 1 173 ? -1.222 3.869 -3.713 1.00 90.69 173 PHE A CA 1
ATOM 1414 C C . PHE A 1 173 ? -2.621 4.374 -3.333 1.00 90.69 173 PHE A C 1
ATOM 1416 O O . PHE A 1 173 ? -2.784 4.836 -2.201 1.00 90.69 173 PHE A O 1
ATOM 1423 N N . PRO A 1 174 ? -3.668 4.234 -4.179 1.00 90.56 174 PRO A N 1
ATOM 1424 C CA . PRO A 1 174 ? -5.015 4.654 -3.798 1.00 90.56 174 PRO A CA 1
ATOM 1425 C C . PRO A 1 174 ? -5.518 3.980 -2.519 1.00 90.56 174 PRO A C 1
ATOM 1427 O O . PRO A 1 174 ? -6.138 4.631 -1.683 1.00 90.56 174 PRO A O 1
ATOM 1430 N N . ILE A 1 175 ? -5.205 2.697 -2.330 1.00 92.25 175 ILE A N 1
ATOM 1431 C CA . ILE A 1 175 ? -5.639 1.919 -1.163 1.00 92.25 175 ILE A CA 1
ATOM 1432 C C . ILE A 1 175 ? -4.879 2.333 0.089 1.00 92.25 175 ILE A C 1
ATOM 1434 O O . ILE A 1 175 ? -5.492 2.507 1.141 1.00 92.25 175 ILE A O 1
ATOM 1438 N N . ILE A 1 176 ? -3.574 2.563 -0.041 1.00 93.00 176 ILE A N 1
ATOM 1439 C CA . ILE A 1 176 ? -2.719 3.037 1.051 1.00 93.00 176 ILE A CA 1
ATOM 1440 C C . ILE A 1 176 ? -3.209 4.400 1.554 1.00 93.00 176 ILE A C 1
ATOM 1442 O O . ILE A 1 176 ? -3.326 4.618 2.760 1.00 93.00 176 ILE A O 1
ATOM 1446 N N . ILE A 1 177 ? -3.590 5.299 0.643 1.00 91.62 177 ILE A N 1
ATOM 1447 C CA . ILE A 1 177 ? -4.185 6.588 1.010 1.00 91.62 177 ILE A CA 1
ATOM 1448 C C . ILE A 1 177 ? -5.567 6.407 1.655 1.00 91.62 177 ILE A C 1
ATOM 1450 O O . ILE A 1 177 ? -5.857 7.079 2.643 1.00 91.62 177 ILE A O 1
ATOM 1454 N N . ILE A 1 178 ? -6.414 5.494 1.167 1.00 91.19 178 ILE A N 1
ATOM 1455 C CA . ILE A 1 178 ? -7.707 5.194 1.808 1.00 91.19 178 ILE A CA 1
ATOM 1456 C C . ILE A 1 178 ? -7.501 4.708 3.250 1.00 91.19 178 ILE A C 1
ATOM 1458 O O . ILE A 1 178 ? -8.187 5.195 4.150 1.00 91.19 178 ILE A O 1
ATOM 1462 N N . ALA A 1 179 ? -6.543 3.811 3.494 1.00 90.44 179 ALA A N 1
ATOM 1463 C CA . ALA A 1 179 ? -6.220 3.340 4.840 1.00 90.44 179 ALA A CA 1
ATOM 1464 C C . ALA A 1 179 ? -5.726 4.479 5.749 1.00 90.44 179 ALA A C 1
ATOM 1466 O O . ALA A 1 179 ? -6.115 4.549 6.915 1.00 90.44 179 ALA A O 1
ATOM 1467 N N . LEU A 1 180 ? -4.945 5.422 5.214 1.00 89.69 180 LEU A N 1
ATOM 1468 C CA . LEU A 1 180 ? -4.494 6.611 5.945 1.00 89.69 180 LEU A CA 1
ATOM 1469 C C . LEU A 1 180 ? -5.672 7.513 6.323 1.00 89.69 180 LEU A C 1
ATOM 1471 O O . LEU A 1 180 ? -5.772 7.989 7.454 1.00 89.69 180 LEU A O 1
ATOM 1475 N N . LEU A 1 181 ? -6.606 7.722 5.396 1.00 90.12 181 LEU A N 1
ATOM 1476 C CA . LEU A 1 181 ? -7.771 8.579 5.611 1.00 90.12 181 LEU A CA 1
ATOM 1477 C C . LEU A 1 181 ? -8.776 8.014 6.625 1.00 90.12 1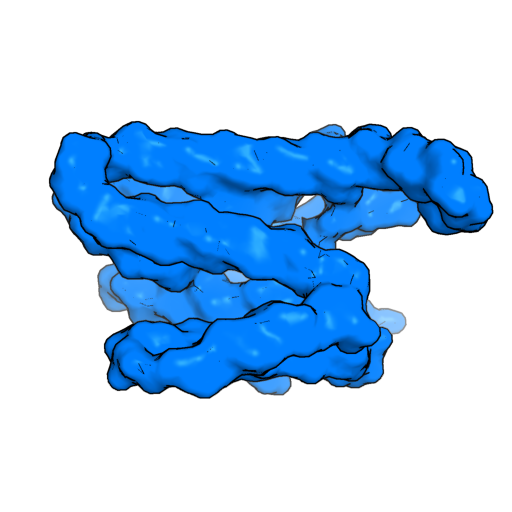81 LEU A C 1
ATOM 1479 O O . LEU A 1 181 ? -9.573 8.799 7.147 1.00 90.12 181 LEU A O 1
ATOM 1483 N N . GLN A 1 182 ? -8.726 6.708 6.912 1.00 89.38 182 GLN A N 1
ATOM 1484 C CA . GLN A 1 182 ? -9.546 6.021 7.919 1.00 89.38 182 GLN A CA 1
ATOM 1485 C C . GLN A 1 182 ? -9.005 6.148 9.356 1.00 89.38 182 GLN A C 1
ATOM 1487 O O . GLN A 1 182 ? -9.661 5.702 10.297 1.00 89.38 182 GLN A O 1
ATOM 1492 N N . LEU A 1 183 ? -7.832 6.760 9.551 1.00 86.62 183 LEU A N 1
ATOM 1493 C CA . LEU A 1 183 ? -7.268 7.008 10.879 1.00 86.62 183 LEU A CA 1
ATOM 1494 C C . LEU A 1 183 ? -8.030 8.104 11.647 1.00 86.62 183 LEU A C 1
ATOM 1496 O O . LEU A 1 183 ? -8.715 8.952 11.067 1.00 86.62 183 LEU A O 1
ATOM 1500 N N . LYS A 1 184 ? -7.873 8.116 12.979 1.00 85.06 184 LYS A N 1
ATOM 1501 C CA . LYS A 1 184 ? -8.468 9.127 13.875 1.00 85.06 184 LYS A CA 1
ATOM 1502 C C . LYS A 1 184 ? -7.953 10.533 13.534 1.00 85.06 184 LYS A C 1
ATOM 1504 O O . LYS A 1 184 ? -6.819 10.687 13.091 1.00 85.06 184 LYS A O 1
ATOM 1509 N N . SER A 1 185 ? -8.761 11.573 13.777 1.00 81.69 185 SER A N 1
ATOM 1510 C CA . SER A 1 185 ? -8.530 12.920 13.214 1.00 81.69 185 SER A CA 1
ATOM 1511 C C . SER A 1 185 ? -7.149 13.521 13.514 1.00 81.69 185 SER A C 1
ATOM 1513 O O . SER A 1 185 ? -6.500 14.003 12.590 1.00 81.69 185 SER A O 1
ATOM 1515 N N . LYS A 1 186 ? -6.673 13.451 14.765 1.00 87.56 186 LYS A N 1
ATOM 1516 C CA . LYS A 1 186 ? -5.363 14.002 15.165 1.00 87.56 186 LYS A CA 1
ATOM 1517 C C . LYS A 1 186 ? -4.195 13.274 14.492 1.00 87.56 186 LYS A C 1
ATOM 1519 O O . LYS A 1 186 ? -3.271 13.894 13.982 1.00 87.56 186 LYS A O 1
ATOM 1524 N N . GLU A 1 187 ? -4.264 11.949 14.459 1.00 87.94 187 GLU A N 1
ATOM 1525 C CA . GLU A 1 187 ? -3.226 11.081 13.893 1.00 87.94 187 GLU A CA 1
ATOM 1526 C C . GLU A 1 187 ? -3.166 11.194 12.370 1.00 87.94 187 GLU A C 1
ATOM 1528 O O . GLU A 1 187 ? -2.097 11.325 11.775 1.00 87.94 187 GLU A O 1
ATOM 1533 N N . LYS A 1 188 ? -4.346 11.221 11.750 1.00 88.44 188 LYS A N 1
ATOM 1534 C CA . LYS A 1 188 ? -4.528 11.490 10.331 1.00 88.44 188 LYS A CA 1
ATOM 1535 C C . LYS A 1 188 ? -3.891 12.821 9.941 1.00 88.44 188 LYS A C 1
ATOM 1537 O O . LYS A 1 188 ? -3.163 12.857 8.960 1.00 88.44 188 LYS A O 1
ATOM 1542 N N . GLN A 1 189 ? -4.141 13.903 10.683 1.00 89.31 189 GLN A N 1
ATOM 1543 C CA . GLN A 1 189 ? -3.560 15.216 10.375 1.00 89.31 189 GLN A CA 1
ATOM 1544 C C . GLN A 1 189 ? -2.028 15.187 10.390 1.00 89.31 189 GLN A C 1
ATOM 1546 O O . GLN A 1 189 ? -1.413 15.701 9.458 1.00 89.31 189 GLN A O 1
ATOM 1551 N N . LEU A 1 190 ? -1.420 14.533 11.385 1.00 91.06 190 LEU A N 1
ATOM 1552 C CA . LEU A 1 190 ? 0.036 14.403 11.479 1.00 91.06 190 LEU A CA 1
ATOM 1553 C C . LEU A 1 190 ? 0.624 13.637 10.282 1.00 91.06 190 LEU A C 1
ATOM 1555 O O . LEU A 1 190 ? 1.558 14.111 9.637 1.00 91.06 190 LEU A O 1
ATOM 1559 N N . LEU A 1 191 ? 0.057 12.475 9.948 1.00 90.81 191 LEU A N 1
ATOM 1560 C CA . LEU A 1 191 ? 0.537 11.664 8.825 1.00 90.81 191 LEU A CA 1
ATOM 1561 C C . LEU A 1 191 ? 0.276 12.324 7.470 1.00 90.81 191 LEU A C 1
ATOM 1563 O O . LEU A 1 191 ? 1.107 12.213 6.572 1.00 90.81 191 LEU A O 1
ATOM 1567 N N . LEU A 1 192 ? -0.840 13.042 7.320 1.00 90.56 192 LEU A N 1
ATOM 1568 C CA . LEU A 1 192 ? -1.119 13.833 6.123 1.00 90.56 192 LEU A CA 1
ATOM 1569 C C . LEU A 1 192 ? -0.116 14.976 5.960 1.00 90.56 192 LEU A C 1
ATOM 1571 O O . LEU A 1 192 ? 0.343 15.205 4.846 1.00 90.56 192 LEU A O 1
ATOM 1575 N N . ALA A 1 193 ? 0.250 15.665 7.043 1.00 90.50 193 ALA A N 1
ATOM 1576 C CA . ALA A 1 193 ? 1.279 16.699 6.996 1.00 90.50 193 ALA A CA 1
ATOM 1577 C C . ALA A 1 193 ? 2.630 16.112 6.555 1.00 90.50 193 ALA A C 1
ATOM 1579 O O . ALA A 1 193 ? 3.251 16.636 5.631 1.00 90.50 193 ALA A O 1
ATOM 1580 N N . GLY A 1 194 ? 3.031 14.971 7.130 1.00 90.56 194 GLY A N 1
ATOM 1581 C CA . GLY A 1 194 ? 4.236 14.248 6.712 1.00 90.56 194 GLY A CA 1
ATOM 1582 C C . GLY A 1 194 ? 4.192 13.808 5.244 1.00 90.56 194 GLY A C 1
ATOM 1583 O O . GLY A 1 194 ? 5.164 13.982 4.515 1.00 90.56 194 GLY A O 1
ATOM 1584 N N . TYR A 1 195 ? 3.044 13.316 4.776 1.00 90.25 195 TYR A N 1
ATOM 1585 C CA . TYR A 1 195 ? 2.833 12.942 3.377 1.00 90.25 195 TYR A CA 1
ATOM 1586 C C . TYR A 1 195 ? 2.943 14.139 2.419 1.00 90.25 195 TYR A C 1
ATOM 1588 O O . TYR A 1 195 ? 3.505 14.014 1.328 1.00 90.25 195 TYR A O 1
ATOM 1596 N N . VAL A 1 196 ? 2.413 15.302 2.807 1.00 90.06 196 VAL A N 1
ATOM 1597 C CA . VAL A 1 196 ? 2.527 16.535 2.016 1.00 90.06 196 VAL A CA 1
ATOM 1598 C C . VAL A 1 196 ? 3.985 16.979 1.939 1.00 90.06 196 VAL A C 1
ATOM 1600 O O . VAL A 1 196 ? 4.461 17.237 0.837 1.00 90.06 196 VAL A O 1
ATOM 1603 N N . MET A 1 197 ? 4.714 16.989 3.061 1.00 89.31 197 MET A N 1
ATOM 1604 C CA . MET A 1 197 ? 6.152 17.296 3.072 1.00 89.31 197 MET A CA 1
ATOM 1605 C C . MET A 1 197 ? 6.939 16.340 2.170 1.00 89.31 197 MET A C 1
ATOM 1607 O O . MET A 1 197 ? 7.697 16.789 1.315 1.00 89.31 197 MET A O 1
ATOM 1611 N N . TYR A 1 198 ? 6.691 15.033 2.290 1.00 89.94 198 TYR A N 1
ATOM 1612 C CA . TYR A 1 198 ? 7.280 14.017 1.418 1.00 89.94 198 TYR A CA 1
ATOM 1613 C C . TYR A 1 198 ? 6.982 14.288 -0.063 1.00 89.94 198 TYR A C 1
ATOM 1615 O O . TYR A 1 198 ? 7.877 14.251 -0.901 1.00 89.94 198 TYR A O 1
ATOM 1623 N N . THR A 1 199 ? 5.732 14.621 -0.390 1.00 88.56 199 THR A N 1
ATOM 1624 C CA . THR A 1 199 ? 5.322 14.915 -1.767 1.00 88.56 199 THR A CA 1
ATOM 1625 C C . THR A 1 199 ? 6.016 16.165 -2.313 1.00 88.56 199 THR A C 1
ATOM 1627 O O . THR A 1 199 ? 6.442 16.156 -3.463 1.00 88.56 199 THR A O 1
ATOM 1630 N N . ILE A 1 200 ? 6.184 17.216 -1.504 1.00 88.19 200 ILE A N 1
ATOM 1631 C CA . ILE A 1 200 ? 6.928 18.427 -1.890 1.00 88.19 200 ILE A CA 1
ATOM 1632 C C . ILE A 1 200 ? 8.397 18.094 -2.164 1.00 88.19 200 ILE A C 1
ATOM 1634 O O . ILE A 1 200 ? 8.936 18.522 -3.182 1.00 88.19 200 ILE A O 1
ATOM 1638 N N . MET A 1 201 ? 9.035 17.297 -1.301 1.00 86.38 201 MET A N 1
ATOM 1639 C CA . MET A 1 201 ? 10.417 16.859 -1.524 1.00 86.38 201 MET A CA 1
ATOM 1640 C C . MET A 1 201 ? 10.552 16.072 -2.828 1.00 86.38 201 MET A C 1
ATOM 1642 O O . MET A 1 201 ? 11.486 16.308 -3.585 1.00 86.38 201 MET A O 1
ATOM 1646 N N . LEU A 1 202 ? 9.608 15.176 -3.126 1.00 84.69 202 LEU A N 1
ATOM 1647 C CA . LEU A 1 202 ? 9.602 14.446 -4.393 1.00 84.69 202 LEU A CA 1
ATOM 1648 C C . LEU A 1 202 ? 9.466 15.363 -5.607 1.00 84.69 202 LEU A C 1
ATOM 1650 O O . LEU A 1 202 ? 10.133 15.128 -6.606 1.00 84.69 202 LEU A O 1
ATOM 1654 N N . TRP A 1 203 ? 8.621 16.392 -5.530 1.00 86.69 203 TRP A N 1
ATOM 1655 C CA . TRP A 1 203 ? 8.513 17.389 -6.595 1.00 86.69 203 TRP A CA 1
ATOM 1656 C C . TRP A 1 203 ? 9.817 18.140 -6.808 1.00 86.69 203 TRP A C 1
ATOM 1658 O O . TRP A 1 203 ? 10.221 18.317 -7.952 1.00 86.69 203 TRP A O 1
ATOM 1668 N N . TYR A 1 204 ? 10.485 18.529 -5.721 1.00 86.12 204 TYR A N 1
ATOM 1669 C CA . TYR A 1 204 ? 11.796 19.158 -5.799 1.00 86.12 204 TYR A CA 1
ATOM 1670 C C . TYR A 1 204 ? 12.790 1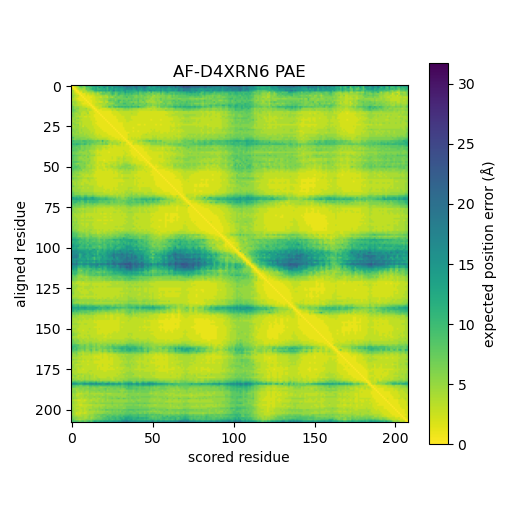8.251 -6.530 1.00 86.12 204 TYR A C 1
ATOM 1672 O O . TYR A 1 204 ? 13.323 18.661 -7.556 1.00 86.12 204 TYR A O 1
ATOM 1680 N N . PHE A 1 205 ? 12.927 16.994 -6.091 1.00 80.94 205 PHE A N 1
ATOM 1681 C CA . PHE A 1 205 ? 13.787 16.003 -6.747 1.00 80.94 205 PHE A CA 1
ATOM 1682 C C . PHE A 1 205 ? 13.412 15.718 -8.203 1.00 80.94 205 PHE A C 1
ATOM 1684 O O . PHE A 1 205 ? 14.282 15.371 -8.987 1.00 80.94 205 PHE A O 1
ATOM 1691 N N . TRP A 1 206 ? 12.132 15.806 -8.567 1.00 79.00 206 TRP A N 1
ATOM 1692 C CA . TRP A 1 206 ? 11.692 15.578 -9.944 1.00 79.00 206 TRP A CA 1
ATOM 1693 C C . TRP A 1 206 ? 11.948 16.783 -10.859 1.00 79.00 206 TRP A C 1
ATOM 1695 O O . TRP A 1 206 ? 12.061 16.621 -12.069 1.00 79.00 206 TRP A O 1
ATOM 1705 N N . SER A 1 207 ? 12.013 17.990 -10.289 1.00 79.31 207 SER A N 1
ATOM 1706 C CA . SER A 1 207 ? 12.241 19.241 -11.025 1.00 79.31 207 SER A CA 1
ATOM 1707 C C . SER A 1 207 ? 13.714 19.600 -11.239 1.00 79.31 207 SER A C 1
ATOM 1709 O O . SER A 1 207 ? 14.002 20.460 -12.071 1.00 79.31 207 SER A O 1
ATOM 1711 N N . THR A 1 208 ? 14.616 18.984 -10.473 1.00 68.94 208 THR A N 1
ATOM 1712 C CA . THR A 1 208 ? 16.076 19.163 -10.536 1.00 68.94 208 THR A CA 1
ATOM 1713 C C . THR A 1 208 ? 16.727 18.026 -11.299 1.00 68.94 208 THR A C 1
ATOM 1715 O O . THR A 1 208 ? 17.586 18.314 -12.155 1.00 68.94 208 THR A O 1
#

pLDDT: mean 87.76, std 8.2, range [56.34, 97.94]

Mean predicted aligned error: 5.36 Å

Organism: NCBI:txid707232